Protein AF-A0A966UDN4-F1 (afdb_monomer)

Structure (mmCIF, N/CA/C/O backbone):
data_AF-A0A966UDN4-F1
#
_entry.id   AF-A0A966UDN4-F1
#
loop_
_atom_site.group_PDB
_atom_site.id
_atom_site.type_symbol
_atom_site.label_atom_id
_atom_site.label_alt_id
_atom_site.label_comp_id
_atom_site.label_asym_id
_atom_site.label_entity_id
_atom_site.label_seq_id
_atom_site.pdbx_PDB_ins_code
_atom_site.Cartn_x
_atom_site.Cartn_y
_atom_site.Cartn_z
_atom_site.occupancy
_atom_site.B_iso_or_equiv
_atom_site.auth_seq_id
_atom_site.auth_comp_id
_atom_site.auth_asym_id
_atom_site.auth_atom_id
_atom_site.pdbx_PDB_model_num
ATOM 1 N N . MET A 1 1 ? -17.076 -16.881 24.929 1.00 53.06 1 MET A N 1
ATOM 2 C CA . MET A 1 1 ? -17.377 -15.880 23.881 1.00 53.06 1 MET A CA 1
ATOM 3 C C . MET A 1 1 ? -16.408 -16.116 22.740 1.00 53.06 1 MET A C 1
ATOM 5 O O . MET A 1 1 ? -15.230 -16.299 23.021 1.00 53.06 1 MET A O 1
ATOM 9 N N . VAL A 1 2 ? -16.881 -16.193 21.495 1.00 58.50 2 VAL A N 1
ATOM 10 C CA . VAL A 1 2 ? -15.986 -16.335 20.336 1.00 58.50 2 VAL A CA 1
ATOM 11 C C . VAL A 1 2 ? -15.168 -15.048 20.224 1.00 58.50 2 VAL A C 1
ATOM 13 O O . VAL A 1 2 ? -15.735 -13.959 20.172 1.00 58.50 2 VAL A O 1
ATOM 16 N N . LYS A 1 3 ? -13.840 -15.168 20.278 1.00 75.38 3 LYS A N 1
ATOM 17 C CA . LYS A 1 3 ? -12.907 -14.042 20.174 1.00 75.38 3 LYS A CA 1
ATOM 18 C C . LYS A 1 3 ? -13.010 -13.478 18.751 1.00 75.38 3 LYS A C 1
ATOM 20 O O . LYS A 1 3 ? -12.569 -14.148 17.821 1.00 75.38 3 LYS A O 1
ATOM 25 N N . LYS A 1 4 ? -13.613 -12.298 18.551 1.00 91.06 4 LYS A N 1
ATOM 26 C CA . LYS A 1 4 ? -13.729 -11.708 17.203 1.00 91.06 4 LYS A CA 1
ATOM 27 C C . LYS A 1 4 ? -12.333 -11.363 16.680 1.00 91.06 4 LYS A C 1
ATOM 29 O O . LYS A 1 4 ? -11.490 -10.856 17.426 1.00 91.06 4 LYS A O 1
ATOM 34 N N . ARG A 1 5 ? -12.056 -11.677 15.418 1.00 97.00 5 ARG A N 1
ATOM 35 C CA . ARG A 1 5 ? -10.763 -11.419 14.780 1.00 97.00 5 ARG A CA 1
ATOM 36 C C . ARG A 1 5 ? -10.794 -10.039 14.123 1.00 97.00 5 ARG A C 1
ATOM 38 O O . ARG A 1 5 ? -11.709 -9.741 13.366 1.00 97.00 5 ARG A O 1
ATOM 45 N N . THR A 1 6 ? -9.829 -9.183 14.453 1.00 98.50 6 THR A N 1
ATOM 46 C CA . THR A 1 6 ? -9.679 -7.844 13.864 1.00 98.50 6 THR A CA 1
ATOM 47 C C . THR A 1 6 ? -8.427 -7.771 13.018 1.00 98.50 6 THR A C 1
ATOM 49 O O . THR A 1 6 ? -7.347 -8.109 13.496 1.00 98.50 6 THR A O 1
ATOM 52 N N . LEU A 1 7 ? -8.576 -7.300 11.787 1.00 98.75 7 LEU A N 1
ATOM 53 C CA . LEU A 1 7 ? -7.523 -7.191 10.794 1.00 98.75 7 LEU A CA 1
ATOM 54 C C . LEU A 1 7 ? -7.164 -5.712 10.633 1.00 98.75 7 LEU A C 1
ATOM 56 O O . LEU A 1 7 ? -7.988 -4.916 10.183 1.00 98.75 7 LEU A O 1
ATOM 60 N N . TYR A 1 8 ? -5.953 -5.331 11.029 1.00 98.75 8 TYR A N 1
ATOM 61 C CA . TYR A 1 8 ? -5.455 -3.973 10.835 1.00 98.75 8 TYR A CA 1
ATOM 62 C C . TYR A 1 8 ? -4.855 -3.807 9.440 1.00 98.75 8 TYR A C 1
ATOM 64 O O . TYR A 1 8 ? -3.938 -4.547 9.064 1.00 98.75 8 TYR A O 1
ATOM 72 N N . ILE A 1 9 ? -5.338 -2.802 8.707 1.00 98.75 9 ILE A N 1
ATOM 73 C CA . ILE A 1 9 ? -4.914 -2.501 7.338 1.00 98.75 9 ILE A CA 1
ATOM 74 C C . ILE A 1 9 ? -4.257 -1.112 7.288 1.00 98.75 9 ILE A C 1
ATOM 76 O O . ILE A 1 9 ? -4.945 -0.098 7.442 1.00 98.75 9 ILE A O 1
ATOM 80 N N . PRO A 1 10 ? -2.928 -1.025 7.086 1.00 97.81 10 PRO A N 1
ATOM 81 C CA . PRO A 1 10 ? -2.250 0.244 6.845 1.00 97.81 10 PRO A CA 1
ATOM 82 C C . PRO A 1 10 ? -2.487 0.738 5.407 1.00 97.81 10 PRO A C 1
ATOM 84 O O . PRO A 1 10 ? -2.878 -0.019 4.519 1.00 97.81 10 PRO A O 1
ATOM 87 N N . PHE A 1 11 ? -2.212 2.020 5.161 1.00 97.06 11 PHE A N 1
ATOM 88 C CA . PHE A 1 11 ? -2.558 2.689 3.897 1.00 97.06 11 PHE A CA 1
ATOM 89 C C . PHE A 1 11 ? -1.697 2.260 2.697 1.00 97.06 11 PHE A C 1
ATOM 91 O O . PHE A 1 11 ? -1.949 2.689 1.577 1.00 97.06 11 PHE A O 1
ATOM 98 N N . ASP A 1 12 ? -0.681 1.427 2.912 1.00 96.38 12 ASP A N 1
ATOM 99 C CA . ASP A 1 12 ? 0.146 0.808 1.877 1.00 96.38 12 ASP A CA 1
ATOM 100 C C . ASP A 1 12 ? -0.220 -0.661 1.592 1.00 96.38 12 ASP A C 1
ATOM 102 O O . ASP A 1 12 ? 0.379 -1.264 0.707 1.00 96.38 12 ASP A O 1
ATOM 106 N N . HIS A 1 13 ? -1.219 -1.234 2.277 1.00 98.19 13 HIS A N 1
ATOM 107 C CA . HIS A 1 13 ? -1.697 -2.614 2.071 1.00 98.19 13 HIS A CA 1
ATOM 108 C C . HIS A 1 13 ? -3.151 -2.668 1.553 1.00 98.19 13 HIS A C 1
ATOM 110 O O . HIS A 1 13 ? -3.926 -3.551 1.924 1.00 98.19 13 HIS A O 1
ATOM 116 N N . LEU A 1 14 ? -3.547 -1.711 0.708 1.00 98.44 14 LEU A N 1
ATOM 117 C CA . LEU A 1 14 ? -4.913 -1.573 0.182 1.00 98.44 14 LEU A CA 1
ATOM 118 C C . LEU A 1 14 ? -5.201 -2.594 -0.937 1.00 98.44 14 LEU A C 1
ATOM 120 O O . LEU A 1 14 ? -5.250 -2.250 -2.119 1.00 98.44 14 LEU A O 1
ATOM 124 N N . HIS A 1 15 ? -5.316 -3.878 -0.582 1.00 97.88 15 HIS A N 1
ATOM 125 C CA . HIS A 1 15 ? -5.621 -4.941 -1.539 1.00 97.88 15 HIS A CA 1
ATOM 126 C C . HIS A 1 15 ? -6.394 -6.102 -0.905 1.00 97.88 15 HIS A C 1
ATOM 128 O O . HIS A 1 15 ? -5.938 -6.713 0.057 1.00 97.88 15 HIS A O 1
ATOM 134 N N . ARG A 1 16 ? -7.535 -6.460 -1.507 1.00 96.88 16 ARG A N 1
ATOM 135 C CA . ARG A 1 16 ? -8.455 -7.492 -1.007 1.00 96.88 16 ARG A CA 1
ATOM 136 C C . ARG A 1 16 ? -7.868 -8.909 -0.954 1.00 96.88 16 ARG A C 1
ATOM 138 O O . ARG A 1 16 ? -8.133 -9.639 -0.003 1.00 96.88 16 ARG A O 1
ATOM 145 N N . ASP A 1 17 ? -7.071 -9.272 -1.958 1.00 96.88 17 ASP A N 1
ATOM 146 C CA . ASP A 1 17 ? -6.555 -10.643 -2.132 1.00 96.88 17 ASP A CA 1
ATOM 147 C C . ASP A 1 17 ? -5.133 -10.898 -1.598 1.00 96.88 17 ASP A C 1
ATOM 149 O O . ASP A 1 17 ? -4.610 -11.997 -1.773 1.00 96.88 17 ASP A O 1
ATOM 153 N N . TYR A 1 18 ? -4.500 -9.915 -0.950 1.00 97.56 18 TYR A N 1
ATOM 154 C CA . TYR A 1 18 ? -3.149 -10.053 -0.388 1.00 97.56 18 TYR A CA 1
ATOM 155 C C . TYR A 1 18 ? -3.138 -9.797 1.120 1.00 97.56 18 TYR A C 1
ATOM 157 O O . TYR A 1 18 ? -4.091 -9.297 1.728 1.00 97.56 18 TYR A O 1
ATOM 165 N N . GLY A 1 19 ? -2.029 -10.171 1.738 1.00 97.81 19 GLY A N 1
ATOM 166 C CA . GLY A 1 19 ? -1.735 -9.973 3.136 1.00 97.81 19 GLY A CA 1
ATOM 167 C C . GLY A 1 19 ? -2.766 -10.642 4.031 1.00 97.81 19 GLY A C 1
ATOM 168 O O . GLY A 1 19 ? -3.179 -11.783 3.825 1.00 97.81 19 GLY A O 1
ATOM 169 N N . ILE A 1 20 ? -3.190 -9.910 5.056 1.00 98.19 20 ILE A N 1
ATOM 170 C CA . ILE A 1 20 ? -4.142 -10.405 6.041 1.00 98.19 20 ILE A CA 1
ATOM 171 C C . ILE A 1 20 ? -5.565 -10.480 5.471 1.00 98.19 20 ILE A C 1
ATOM 173 O O . ILE A 1 20 ? -6.365 -11.284 5.943 1.00 98.19 20 ILE A O 1
ATOM 177 N N . LEU A 1 21 ? -5.874 -9.705 4.422 1.00 98.31 21 LEU A N 1
ATOM 178 C CA . LEU A 1 21 ? -7.191 -9.724 3.782 1.00 98.31 21 LEU A CA 1
ATOM 179 C C . LEU A 1 21 ? -7.416 -10.964 2.917 1.00 98.31 21 LEU A C 1
ATOM 181 O O . LEU A 1 21 ? -8.557 -11.403 2.782 1.00 98.31 21 LEU A O 1
ATOM 185 N N . ARG A 1 22 ? -6.351 -11.609 2.426 1.00 97.69 22 ARG A N 1
ATOM 186 C CA . ARG A 1 22 ? -6.436 -12.850 1.637 1.00 97.69 22 ARG A CA 1
ATOM 187 C C . ARG A 1 22 ? -7.266 -13.949 2.311 1.00 97.69 22 ARG A C 1
ATOM 189 O O . ARG A 1 22 ? -7.906 -14.740 1.630 1.00 97.69 22 ARG A O 1
ATOM 196 N N . THR A 1 23 ? -7.253 -14.013 3.644 1.00 96.25 23 THR A N 1
ATOM 197 C CA . THR A 1 23 ? -8.016 -15.002 4.431 1.00 96.25 23 THR A CA 1
ATOM 198 C C . THR A 1 23 ? -9.161 -14.380 5.230 1.00 96.25 23 THR A C 1
ATOM 200 O O . THR A 1 23 ? -9.697 -15.028 6.135 1.00 96.25 23 THR A O 1
ATOM 203 N N . ALA A 1 24 ? -9.531 -13.132 4.925 1.00 97.56 24 ALA A N 1
ATOM 204 C CA . ALA A 1 24 ? -10.605 -12.426 5.607 1.00 97.56 24 ALA A CA 1
ATOM 205 C C . ALA A 1 24 ? -11.982 -12.996 5.241 1.00 97.56 24 ALA A C 1
ATOM 207 O O . ALA A 1 24 ? -12.299 -13.210 4.068 1.00 97.56 24 ALA A O 1
ATOM 208 N N . ASN A 1 25 ? -12.801 -13.201 6.266 1.00 96.88 25 ASN A N 1
ATOM 209 C CA . ASN A 1 25 ? -14.175 -13.665 6.209 1.00 96.88 25 ASN A CA 1
ATOM 210 C C . ASN A 1 25 ? -15.109 -12.515 6.613 1.00 96.88 25 ASN A C 1
ATOM 212 O O . ASN A 1 25 ? -15.027 -12.004 7.731 1.00 96.88 25 ASN A O 1
ATOM 216 N N . VAL A 1 26 ? -15.998 -12.140 5.692 1.00 96.50 26 VAL A N 1
ATOM 217 C CA . VAL A 1 26 ? -16.947 -11.024 5.830 1.00 96.50 26 VAL A CA 1
ATOM 218 C C . VAL A 1 26 ? -17.846 -11.165 7.063 1.00 96.50 26 VAL A C 1
ATOM 220 O O . VAL A 1 26 ? -18.102 -10.176 7.747 1.00 96.50 26 VAL A O 1
ATOM 223 N N . ASP A 1 27 ? -18.268 -12.386 7.398 1.00 94.50 27 ASP A N 1
ATOM 224 C CA . ASP A 1 27 ? -19.248 -12.641 8.459 1.00 94.50 27 ASP A CA 1
ATOM 225 C C . ASP A 1 27 ? -18.637 -12.582 9.866 1.00 94.50 27 ASP A C 1
ATOM 227 O O . ASP A 1 27 ? -19.326 -12.287 10.848 1.00 94.50 27 ASP A O 1
ATOM 231 N N . SER A 1 28 ? -17.344 -12.895 9.995 1.00 94.81 28 SER A N 1
ATOM 232 C CA . SER A 1 28 ? -16.693 -13.058 11.301 1.00 94.81 28 SER A CA 1
ATOM 233 C C . SER A 1 28 ? -15.634 -12.010 11.613 1.00 94.81 28 SER A C 1
ATOM 235 O O . SER A 1 28 ? -15.380 -11.742 12.793 1.00 94.81 28 SER A O 1
ATOM 237 N N . ASP A 1 29 ? -15.002 -11.426 10.598 1.00 97.75 29 ASP A N 1
ATOM 238 C CA . ASP A 1 29 ? -13.889 -10.509 10.804 1.00 97.75 29 ASP A CA 1
ATOM 239 C C . ASP A 1 29 ? -14.328 -9.059 10.946 1.00 97.75 29 ASP A C 1
ATOM 241 O O . ASP A 1 29 ? -15.401 -8.619 10.536 1.00 97.75 29 ASP A O 1
ATOM 245 N N . HIS A 1 30 ? -13.451 -8.301 11.582 1.00 98.12 30 HIS A N 1
ATOM 246 C CA . HIS A 1 30 ? -13.550 -6.866 11.724 1.00 98.12 30 HIS A CA 1
ATOM 247 C C . HIS A 1 30 ? -12.345 -6.214 11.056 1.00 98.12 30 HIS A C 1
ATOM 249 O O . HIS A 1 30 ? -11.222 -6.671 11.258 1.00 98.12 30 HIS A O 1
ATOM 255 N N . ILE A 1 31 ? -12.542 -5.139 10.304 1.00 98.75 31 ILE A N 1
ATOM 256 C CA . ILE A 1 31 ? -11.448 -4.384 9.692 1.00 98.75 31 ILE A CA 1
ATOM 257 C C . ILE A 1 31 ? -11.185 -3.137 10.527 1.00 98.75 31 ILE A C 1
ATOM 259 O O . ILE A 1 31 ? -12.114 -2.410 10.873 1.00 98.75 31 ILE A O 1
ATOM 263 N N . LEU A 1 32 ? -9.917 -2.888 10.842 1.00 98.81 32 LEU A N 1
ATOM 264 C CA . LEU A 1 32 ? -9.464 -1.679 11.520 1.00 98.81 32 LEU A CA 1
ATOM 265 C C . LEU A 1 32 ? -8.517 -0.898 10.609 1.00 98.81 32 LEU A C 1
ATOM 267 O O . LEU A 1 32 ? -7.486 -1.414 10.177 1.00 98.81 32 LEU A O 1
ATOM 271 N N . MET A 1 33 ? -8.827 0.372 10.385 1.00 98.81 33 MET A N 1
ATOM 272 C CA . MET A 1 33 ? -7.954 1.326 9.702 1.00 98.81 33 MET A CA 1
ATOM 273 C C . MET A 1 33 ? -7.772 2.554 10.588 1.00 98.81 33 MET A C 1
ATOM 275 O O . MET A 1 33 ? -8.722 3.015 11.218 1.00 98.81 33 MET A O 1
ATOM 279 N N . VAL A 1 34 ? -6.548 3.086 10.656 1.00 98.50 34 VAL A N 1
ATOM 280 C CA . VAL A 1 34 ? -6.251 4.274 11.469 1.00 98.50 34 VAL A CA 1
ATOM 281 C C . VAL A 1 34 ? -5.581 5.346 10.621 1.00 98.50 34 VAL A C 1
ATOM 283 O O . VAL A 1 34 ? -4.420 5.216 10.231 1.00 98.50 34 VAL A O 1
ATOM 286 N N . GLU A 1 35 ? -6.301 6.438 10.392 1.00 97.50 35 GLU A N 1
ATOM 287 C CA . GLU A 1 35 ? -5.785 7.661 9.795 1.00 97.50 35 GLU A CA 1
ATOM 288 C C . GLU A 1 35 ? -5.092 8.502 10.869 1.00 97.50 35 GLU A C 1
ATOM 290 O O . GLU A 1 35 ? -5.729 9.113 11.728 1.00 97.50 35 GLU A O 1
ATOM 295 N N . SER A 1 36 ? -3.761 8.519 10.839 1.00 94.62 36 SER A N 1
ATOM 296 C CA . SER A 1 36 ? -2.979 9.257 11.824 1.00 94.62 36 SER A CA 1
ATOM 297 C C . SER A 1 36 ? -2.786 10.717 11.414 1.00 94.62 36 SER A C 1
ATOM 299 O O . SER A 1 36 ? -2.213 10.996 10.361 1.00 94.62 36 SER A O 1
ATOM 301 N N . GLU A 1 37 ? -3.129 11.663 12.289 1.00 92.44 37 GLU A N 1
ATOM 302 C CA . GLU A 1 37 ? -2.840 13.092 12.075 1.00 92.44 37 GLU A CA 1
ATOM 303 C C . GLU A 1 37 ? -1.335 13.353 11.931 1.00 92.44 37 GLU A C 1
ATOM 305 O O . GLU A 1 37 ? -0.908 14.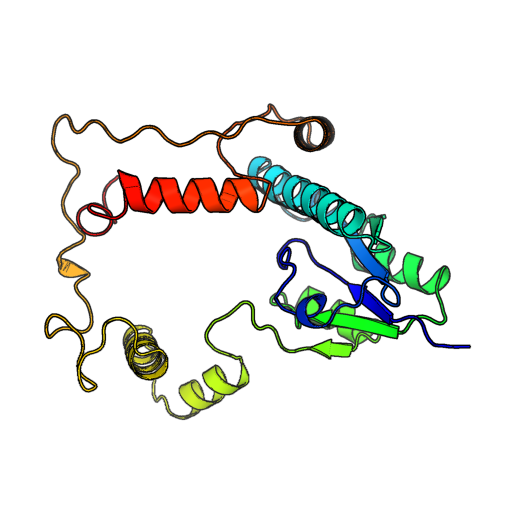203 11.147 1.00 92.44 37 GLU A O 1
ATOM 310 N N . ARG A 1 38 ? -0.498 12.553 12.605 1.00 89.12 38 ARG A N 1
ATOM 311 C CA . ARG A 1 38 ? 0.962 12.565 12.438 1.00 89.12 38 ARG A CA 1
ATOM 312 C C . ARG A 1 38 ? 1.413 12.277 11.003 1.00 89.12 38 ARG A C 1
ATOM 314 O O . ARG A 1 38 ? 2.529 12.655 10.646 1.00 89.12 38 ARG A O 1
ATOM 321 N N . MET A 1 39 ? 0.593 11.654 10.154 1.00 83.44 39 MET A N 1
ATOM 322 C CA . MET A 1 39 ? 0.899 11.553 8.720 1.00 83.44 39 MET A CA 1
ATOM 323 C C . MET A 1 39 ? 0.941 12.931 8.057 1.00 83.44 39 MET A C 1
ATOM 325 O O . MET A 1 39 ? 1.750 13.127 7.157 1.00 83.44 39 MET A O 1
ATOM 329 N N . ARG A 1 40 ? 0.128 13.880 8.532 1.00 82.00 40 ARG A N 1
ATOM 330 C CA . ARG A 1 40 ? 0.043 15.253 8.018 1.00 82.00 40 ARG A CA 1
ATOM 331 C C . ARG A 1 40 ? 1.072 16.184 8.662 1.00 82.00 40 ARG A C 1
ATOM 333 O O . ARG A 1 40 ? 1.581 17.072 7.994 1.00 82.00 40 ARG A O 1
ATOM 340 N N . SER A 1 41 ? 1.404 15.970 9.938 1.00 81.44 41 SER A N 1
ATOM 341 C CA . SER A 1 41 ? 2.264 16.881 10.718 1.00 81.44 41 SER A CA 1
ATOM 342 C C . SER A 1 41 ? 3.686 16.372 10.991 1.00 81.44 41 SER A C 1
ATOM 344 O O . SER A 1 41 ? 4.573 17.150 11.332 1.00 81.44 41 SER A O 1
ATOM 346 N N . GLY A 1 42 ? 3.941 15.067 10.864 1.00 72.00 42 GLY A N 1
ATOM 347 C CA . GLY A 1 42 ? 5.172 14.437 11.354 1.00 72.00 42 GLY A CA 1
ATOM 348 C C . GLY A 1 42 ? 6.395 14.564 10.442 1.00 72.00 42 GLY A C 1
ATOM 349 O O . GLY A 1 42 ? 7.512 14.302 10.892 1.00 72.00 42 GLY A O 1
ATOM 350 N N . ARG A 1 43 ? 6.200 14.908 9.165 1.00 79.19 43 ARG A N 1
ATOM 351 C CA . ARG A 1 43 ? 7.243 15.227 8.173 1.00 79.19 43 ARG A CA 1
ATOM 352 C C . ARG A 1 43 ? 6.654 16.177 7.133 1.00 79.19 43 ARG A C 1
ATOM 354 O O . ARG A 1 43 ? 5.446 16.168 6.924 1.00 79.19 43 ARG A O 1
ATOM 361 N N . ASN A 1 44 ? 7.513 16.916 6.433 1.00 84.31 44 ASN A N 1
ATOM 362 C CA . ASN A 1 44 ? 7.106 17.780 5.325 1.00 84.31 44 ASN A CA 1
ATOM 363 C C . ASN A 1 44 ? 6.817 16.952 4.057 1.00 84.31 44 ASN A C 1
ATOM 365 O O . ASN A 1 44 ? 7.612 16.918 3.118 1.00 84.31 44 ASN A O 1
ATOM 369 N N . TRP A 1 45 ? 5.731 16.179 4.082 1.00 88.88 45 TRP A N 1
ATOM 370 C CA . TRP A 1 45 ? 5.293 15.399 2.930 1.00 88.88 45 TRP A CA 1
ATOM 371 C C . TRP A 1 45 ? 4.676 16.299 1.868 1.00 88.88 45 TRP A C 1
ATOM 373 O O . TRP A 1 45 ? 3.969 17.252 2.181 1.00 88.88 45 TRP A O 1
ATOM 383 N N . HIS A 1 46 ? 4.882 15.941 0.600 1.00 93.50 46 HIS A N 1
ATOM 384 C CA . HIS A 1 46 ? 4.187 16.604 -0.493 1.00 93.50 46 HIS A CA 1
ATOM 385 C C . HIS A 1 46 ? 2.661 16.437 -0.317 1.00 93.50 46 HIS A C 1
ATOM 387 O O . HIS A 1 46 ? 2.210 15.295 -0.184 1.00 93.50 46 HIS A O 1
ATOM 393 N N . PRO A 1 47 ? 1.852 17.513 -0.360 1.00 93.31 47 PRO A N 1
ATOM 394 C CA . PRO A 1 47 ? 0.414 17.418 -0.102 1.00 93.31 47 PRO A CA 1
ATOM 395 C C . PRO A 1 47 ? -0.328 16.456 -1.039 1.00 93.31 47 PRO A C 1
ATOM 397 O O . PRO A 1 47 ? -1.146 15.671 -0.580 1.00 93.31 47 PRO A O 1
ATOM 400 N N . GLU A 1 48 ? 0.048 16.409 -2.322 1.00 94.62 48 GLU A N 1
ATOM 401 C CA . GLU A 1 48 ? -0.492 15.424 -3.283 1.00 94.62 48 GLU A CA 1
ATOM 402 C C . GLU A 1 48 ? -0.280 13.966 -2.843 1.00 94.62 48 GLU A C 1
ATOM 404 O O . GLU A 1 48 ? -1.136 13.114 -3.048 1.00 94.62 48 GLU A O 1
ATOM 409 N N . ARG A 1 49 ? 0.856 13.663 -2.202 1.00 94.69 49 ARG A N 1
ATOM 410 C CA . ARG A 1 49 ? 1.124 12.318 -1.683 1.00 94.69 49 ARG A CA 1
ATOM 411 C C . ARG A 1 49 ? 0.195 11.999 -0.515 1.00 94.69 49 ARG A C 1
ATOM 413 O O . ARG A 1 49 ? -0.256 10.867 -0.395 1.00 94.69 49 ARG A O 1
ATOM 420 N N . LEU A 1 50 ? -0.059 12.975 0.360 1.00 95.25 50 LEU A N 1
ATOM 421 C CA . LEU A 1 50 ? -1.001 12.808 1.468 1.00 95.25 50 LEU A CA 1
ATOM 422 C C . LEU A 1 50 ? -2.421 12.603 0.946 1.00 95.25 50 LEU A C 1
ATOM 424 O O . LEU A 1 50 ? -3.093 11.686 1.406 1.00 95.25 50 LEU A O 1
ATOM 428 N N . PHE A 1 51 ? -2.825 13.393 -0.049 1.00 96.62 51 PHE A N 1
ATOM 429 C CA . PHE A 1 51 ? -4.092 13.237 -0.751 1.00 96.62 51 PHE A CA 1
ATOM 430 C C . PHE A 1 51 ? -4.242 11.830 -1.328 1.00 96.62 51 PHE A C 1
ATOM 432 O O . PHE A 1 51 ? -5.182 11.134 -0.962 1.00 96.62 51 PHE A O 1
ATOM 439 N N . PHE A 1 52 ? -3.274 11.367 -2.128 1.00 97.31 52 PHE A N 1
ATOM 440 C CA . PHE A 1 52 ? -3.299 10.029 -2.720 1.00 97.31 52 PHE A CA 1
ATOM 441 C C . PHE A 1 52 ? -3.434 8.926 -1.661 1.00 97.31 52 PHE A C 1
ATOM 443 O O . PHE A 1 52 ? -4.286 8.054 -1.798 1.00 97.31 52 PHE A O 1
ATOM 450 N N . LEU A 1 53 ? -2.639 8.975 -0.585 1.00 97.00 53 LEU A N 1
ATOM 451 C CA . LEU A 1 53 ? -2.669 7.944 0.457 1.00 97.00 53 LEU A CA 1
ATOM 452 C C . LEU A 1 53 ? -3.981 7.943 1.252 1.00 97.00 53 LEU A C 1
ATOM 454 O O . LEU A 1 53 ? -4.537 6.877 1.495 1.00 97.00 53 LEU A O 1
ATOM 458 N N . ILE A 1 54 ? -4.460 9.118 1.676 1.00 97.44 54 ILE A N 1
ATOM 459 C CA . ILE A 1 54 ? -5.675 9.229 2.497 1.00 97.44 54 ILE A CA 1
ATOM 460 C C . ILE A 1 54 ? -6.906 8.911 1.653 1.00 97.44 54 ILE A C 1
ATOM 462 O O . ILE A 1 54 ? -7.738 8.113 2.078 1.00 97.44 54 ILE A O 1
ATOM 466 N N . SER A 1 55 ? -7.005 9.491 0.455 1.00 98.31 55 SER A N 1
ATOM 467 C CA . SER A 1 55 ? -8.124 9.228 -0.442 1.00 98.31 55 SER A CA 1
ATOM 468 C C . SER A 1 55 ? -8.191 7.746 -0.811 1.00 98.31 55 SER A C 1
ATOM 470 O O . SER A 1 55 ? -9.241 7.134 -0.629 1.00 98.31 55 SER A O 1
ATOM 472 N N . SER A 1 56 ? -7.071 7.122 -1.201 1.00 98.62 56 SER A N 1
ATOM 473 C CA . SER A 1 56 ? -7.073 5.687 -1.526 1.00 98.62 56 SER A CA 1
ATOM 474 C C . SER A 1 56 ? -7.506 4.821 -0.344 1.00 98.62 56 SER A C 1
ATOM 476 O O . SER A 1 56 ? -8.260 3.867 -0.519 1.00 98.62 56 SER A O 1
ATOM 478 N N . ALA A 1 57 ? -7.077 5.158 0.876 1.00 98.69 57 ALA A N 1
ATOM 479 C CA . ALA A 1 57 ? -7.470 4.417 2.068 1.00 98.69 57 ALA A CA 1
ATOM 480 C C . ALA A 1 57 ? -8.963 4.563 2.398 1.00 98.69 57 ALA A C 1
ATOM 482 O O . ALA A 1 57 ? -9.587 3.582 2.801 1.00 98.69 57 ALA A O 1
ATOM 483 N N . ARG A 1 58 ? -9.548 5.754 2.215 1.00 98.69 58 ARG A N 1
ATOM 484 C CA . ARG A 1 58 ? -10.989 5.979 2.417 1.00 98.69 58 ARG A CA 1
ATOM 485 C C . ARG A 1 58 ? -11.828 5.265 1.361 1.00 98.69 58 ARG A C 1
ATOM 487 O O . ARG A 1 58 ? -12.769 4.574 1.732 1.00 98.69 58 ARG A O 1
ATOM 494 N N . HIS A 1 59 ? -11.438 5.335 0.087 1.00 98.81 59 HIS A N 1
ATOM 495 C CA . HIS A 1 59 ? -12.081 4.561 -0.979 1.00 98.81 59 HIS A CA 1
ATOM 496 C C . HIS A 1 59 ? -12.027 3.057 -0.700 1.00 98.81 59 HIS A C 1
ATOM 498 O O . HIS A 1 59 ? -13.037 2.372 -0.816 1.00 98.81 59 HIS A O 1
ATOM 504 N N . PHE A 1 60 ? -10.870 2.542 -0.275 1.00 98.88 60 PHE A N 1
ATOM 505 C CA . PHE A 1 60 ? -10.729 1.127 0.059 1.00 98.88 60 PHE A CA 1
ATOM 506 C C . PHE A 1 60 ? -11.568 0.723 1.282 1.00 98.88 60 PHE A C 1
ATOM 508 O O . PHE A 1 60 ? -12.106 -0.380 1.328 1.00 98.88 60 PHE A O 1
ATOM 515 N N . ALA A 1 61 ? -11.729 1.614 2.266 1.00 98.81 61 ALA A N 1
ATOM 516 C CA . ALA A 1 61 ? -12.636 1.379 3.386 1.00 98.81 61 ALA A CA 1
ATOM 517 C C . ALA A 1 61 ? -14.097 1.255 2.918 1.00 98.81 61 ALA A C 1
ATOM 519 O O . ALA A 1 61 ? -14.799 0.362 3.390 1.00 98.81 61 ALA A O 1
ATOM 520 N N . GLU A 1 62 ? -14.542 2.101 1.982 1.00 98.75 62 GLU A N 1
ATOM 521 C CA . GLU A 1 62 ? -15.877 1.991 1.378 1.00 98.75 62 GLU A CA 1
ATOM 522 C C . GLU A 1 62 ? -16.030 0.740 0.504 1.00 98.75 62 GLU A C 1
ATOM 524 O O . GLU A 1 62 ? -17.068 0.087 0.566 1.00 98.75 62 GLU A O 1
ATOM 529 N N . GLU A 1 63 ? -14.995 0.340 -0.241 1.00 98.44 63 GLU A N 1
ATOM 530 C CA . GLU A 1 63 ? -14.980 -0.918 -1.006 1.00 98.44 63 GLU A CA 1
ATOM 531 C C . GLU A 1 63 ? -15.216 -2.122 -0.078 1.00 98.44 63 GLU A C 1
ATOM 533 O O . GLU A 1 63 ? -16.121 -2.924 -0.307 1.00 98.44 63 GLU A O 1
ATOM 538 N N . LEU A 1 64 ? -14.492 -2.191 1.043 1.00 98.69 64 LEU A N 1
ATOM 539 C CA . LEU A 1 64 ? -14.672 -3.253 2.037 1.00 98.69 64 LEU A CA 1
ATOM 540 C C . LEU A 1 64 ? -16.052 -3.204 2.716 1.00 98.69 64 LEU A C 1
ATOM 542 O O . LEU A 1 64 ? -16.636 -4.255 2.988 1.00 98.69 64 LEU A O 1
ATOM 546 N N . ARG A 1 65 ? -16.602 -2.010 2.981 1.00 98.62 65 ARG A N 1
ATOM 547 C CA . ARG A 1 65 ? -17.974 -1.861 3.507 1.00 98.62 65 ARG A CA 1
ATOM 548 C C . ARG A 1 65 ? -19.013 -2.352 2.506 1.00 98.62 65 ARG A C 1
ATOM 550 O O . ARG A 1 65 ? -19.948 -3.042 2.906 1.00 98.62 65 ARG A O 1
ATOM 557 N N . ALA A 1 66 ? -18.840 -2.039 1.224 1.00 98.38 66 ALA A N 1
ATOM 558 C CA . ALA A 1 66 ? -19.721 -2.494 0.153 1.00 98.38 66 ALA A CA 1
ATOM 559 C C . ALA A 1 66 ? -19.680 -4.023 -0.024 1.00 98.38 66 ALA A C 1
ATOM 561 O O . ALA A 1 66 ? -20.700 -4.626 -0.351 1.00 98.38 66 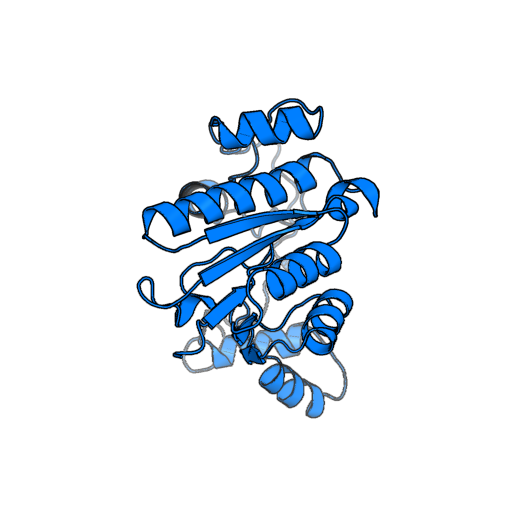ALA A O 1
ATOM 562 N N . GLU A 1 67 ? -18.540 -4.662 0.261 1.00 97.81 67 GLU A N 1
ATOM 563 C CA . GLU A 1 67 ? -18.414 -6.126 0.347 1.00 97.81 67 GLU A CA 1
ATOM 564 C C . GLU A 1 67 ? -19.082 -6.741 1.594 1.00 97.81 67 GLU A C 1
ATOM 566 O O . GLU A 1 67 ? -19.227 -7.961 1.674 1.00 97.81 67 GLU A O 1
ATOM 571 N N . GLY A 1 68 ? -19.502 -5.924 2.566 1.00 98.31 68 GLY A N 1
ATOM 572 C CA . GLY A 1 68 ? -20.194 -6.352 3.784 1.00 98.31 68 GLY A CA 1
ATOM 573 C C . GLY A 1 68 ? -19.315 -6.438 5.034 1.00 98.31 68 GLY A C 1
ATOM 574 O O . GLY A 1 68 ? -19.812 -6.818 6.096 1.00 98.31 68 GLY A O 1
ATOM 575 N N . PHE A 1 69 ? -18.027 -6.085 4.9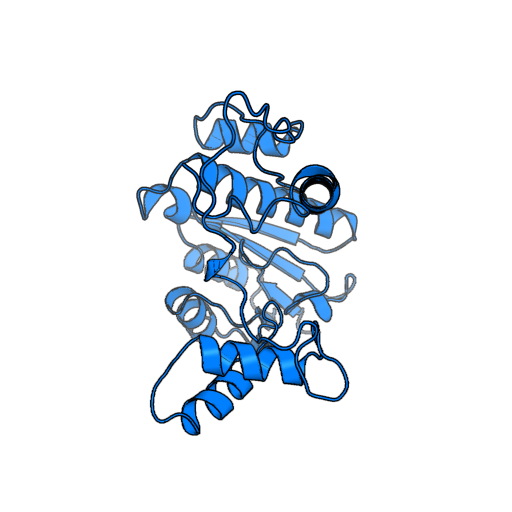59 1.00 98.25 69 PHE A N 1
ATOM 576 C CA . PHE A 1 69 ? -17.175 -6.081 6.147 1.00 98.25 69 PHE A CA 1
ATOM 577 C C . PHE A 1 69 ? -17.618 -5.020 7.158 1.00 98.25 69 PHE A C 1
ATOM 579 O O . PHE A 1 69 ? -17.950 -3.882 6.822 1.00 98.25 69 PHE A O 1
ATOM 586 N N . SER A 1 70 ? -17.494 -5.352 8.443 1.00 97.44 70 SER A N 1
ATOM 587 C CA . SER A 1 70 ? -17.527 -4.351 9.510 1.00 97.44 70 SER A CA 1
ATOM 588 C C . SER A 1 70 ? -16.193 -3.600 9.537 1.00 97.44 70 SER A C 1
ATOM 590 O O . SER A 1 70 ? -15.199 -4.145 10.020 1.00 97.44 70 SER A O 1
ATOM 592 N N . VAL A 1 71 ? -16.173 -2.363 9.033 1.00 98.50 71 VAL A N 1
ATOM 593 C CA . VAL A 1 71 ? -14.962 -1.527 8.935 1.00 98.50 71 VAL A CA 1
ATOM 594 C C . VAL A 1 71 ? -14.999 -0.362 9.925 1.00 98.50 71 VAL A C 1
ATOM 596 O O . VAL A 1 71 ? -15.767 0.591 9.752 1.00 98.50 71 VAL A O 1
ATOM 599 N N . GLU A 1 72 ? -14.104 -0.384 10.911 1.00 98.31 72 GLU A N 1
ATOM 600 C CA . GLU A 1 72 ? -13.837 0.749 11.798 1.00 98.31 72 GLU A CA 1
ATOM 601 C C . GLU A 1 72 ? -12.654 1.564 11.270 1.00 98.31 72 GLU A C 1
ATOM 603 O O . GLU A 1 72 ? -11.511 1.105 11.228 1.00 98.31 72 GLU A O 1
ATOM 608 N N . TYR A 1 73 ? -12.950 2.794 10.854 1.00 98.56 73 TYR A N 1
ATOM 609 C CA . TYR A 1 73 ? -11.968 3.752 10.361 1.00 98.56 73 TYR A CA 1
ATOM 610 C C . TYR A 1 73 ? -11.820 4.873 11.394 1.00 98.56 73 TYR A C 1
ATOM 612 O O . TYR A 1 73 ? -12.735 5.676 11.576 1.00 98.56 73 TYR A O 1
ATOM 620 N N . LEU A 1 74 ? -10.686 4.917 12.090 1.00 98.06 74 LEU A N 1
ATOM 621 C CA . LEU A 1 74 ? -10.428 5.877 13.163 1.00 98.06 74 LEU A CA 1
ATOM 622 C C . LEU A 1 74 ? -9.501 6.990 12.687 1.00 98.06 74 LEU A C 1
ATOM 624 O O . LEU A 1 74 ? -8.418 6.721 12.173 1.00 98.06 74 LEU A O 1
ATOM 628 N N . LYS A 1 75 ? -9.883 8.243 12.937 1.00 97.19 75 LYS A N 1
ATOM 629 C CA . LYS A 1 75 ? -8.948 9.373 12.919 1.00 97.19 75 LYS A CA 1
ATOM 630 C C . LYS A 1 75 ? -8.374 9.537 14.324 1.00 97.19 75 LYS A C 1
ATOM 632 O O . LYS A 1 75 ? -9.129 9.570 15.289 1.00 97.19 75 LYS A O 1
ATOM 637 N N . SER A 1 76 ? -7.053 9.597 14.443 1.00 97.38 76 SER A N 1
ATOM 638 C CA . SER A 1 76 ? -6.359 9.643 15.738 1.00 97.38 76 SER A CA 1
ATOM 639 C C . SER A 1 76 ? -5.036 10.406 15.615 1.00 97.38 76 SER A C 1
ATOM 641 O O . SER A 1 76 ? -4.445 10.391 14.529 1.00 97.38 76 SER A O 1
ATOM 643 N N . PRO A 1 77 ? -4.492 11.026 16.684 1.00 96.38 77 PRO A N 1
ATOM 644 C CA . PRO A 1 77 ? -3.224 11.748 16.577 1.00 96.38 77 PRO A CA 1
ATOM 645 C C . PRO A 1 77 ? -2.090 10.838 16.068 1.00 96.38 77 PRO A C 1
ATOM 647 O O . PRO A 1 77 ? -1.371 11.171 15.115 1.00 96.38 77 PRO A O 1
ATOM 650 N N . THR A 1 78 ? -1.997 9.615 16.598 1.00 96.69 78 THR A N 1
ATOM 651 C CA . THR A 1 78 ? -1.102 8.554 16.109 1.00 96.69 78 THR A CA 1
ATOM 652 C C . THR A 1 78 ? -1.825 7.241 15.806 1.00 96.69 78 THR A C 1
ATOM 654 O O . THR A 1 78 ? -2.873 6.937 16.379 1.00 96.69 78 THR A O 1
ATOM 657 N N . THR A 1 79 ? -1.218 6.413 14.945 1.00 97.12 79 THR A N 1
ATOM 658 C CA . THR A 1 79 ? -1.660 5.028 14.701 1.00 97.12 79 THR A CA 1
ATOM 659 C C . THR A 1 79 ? -1.751 4.225 16.001 1.00 97.12 79 THR A C 1
ATOM 661 O O . THR A 1 79 ? -2.729 3.519 16.220 1.00 97.12 79 THR A O 1
ATOM 664 N N . ARG A 1 80 ? -0.761 4.374 16.895 1.00 97.75 80 ARG A N 1
ATOM 665 C CA . ARG A 1 80 ? -0.727 3.682 18.192 1.00 97.75 80 ARG A CA 1
ATOM 666 C C . ARG A 1 80 ? -1.932 4.046 19.057 1.00 97.75 80 ARG A C 1
ATOM 668 O O . ARG A 1 80 ? -2.558 3.160 19.623 1.00 97.75 80 ARG A O 1
ATOM 675 N N . GLU A 1 81 ? -2.251 5.333 19.163 1.00 98.12 81 GLU A N 1
ATOM 676 C CA . GLU A 1 81 ? -3.384 5.800 19.971 1.00 98.12 81 GLU A CA 1
ATOM 677 C C . GLU A 1 81 ? -4.722 5.302 19.428 1.00 98.12 81 GLU A C 1
ATOM 679 O O . GLU A 1 81 ? -5.553 4.870 20.223 1.00 98.12 81 GLU A O 1
ATOM 684 N N . GLY A 1 82 ? -4.894 5.263 18.102 1.00 98.31 82 GLY A N 1
ATOM 685 C CA . GLY A 1 82 ? -6.124 4.757 17.487 1.00 98.31 82 GLY A CA 1
ATOM 686 C C . GLY A 1 82 ? -6.305 3.258 17.724 1.00 98.31 82 GLY A C 1
ATOM 687 O O . GLY A 1 82 ? -7.392 2.808 18.076 1.00 98.31 82 GLY A O 1
ATOM 688 N N . ILE A 1 83 ? -5.224 2.476 17.638 1.00 98.44 83 ILE A N 1
ATOM 689 C CA . ILE A 1 83 ? -5.263 1.045 17.971 1.00 98.44 83 ILE A CA 1
ATOM 690 C C . ILE A 1 83 ? -5.552 0.832 19.467 1.00 98.44 83 ILE A C 1
ATOM 692 O O . ILE A 1 83 ? -6.365 -0.022 19.817 1.00 98.44 83 ILE A O 1
ATOM 696 N N . LEU A 1 84 ? -4.936 1.613 20.360 1.00 98.38 84 LEU A N 1
ATOM 697 C CA . LEU A 1 84 ? -5.207 1.534 21.801 1.00 98.38 84 LEU A CA 1
ATOM 698 C C . LEU A 1 84 ? -6.654 1.922 22.134 1.00 98.38 84 LEU A C 1
ATOM 700 O O . LEU A 1 84 ? -7.257 1.342 23.036 1.00 98.38 84 LEU A O 1
ATOM 704 N N . GLU A 1 85 ? -7.217 2.908 21.436 1.00 98.19 85 GLU A N 1
ATOM 705 C CA . GLU A 1 85 ? -8.633 3.257 21.543 1.00 98.19 85 GLU A CA 1
ATOM 706 C C . GLU A 1 85 ? -9.524 2.086 21.139 1.00 98.19 85 GLU A C 1
ATOM 708 O O . GLU A 1 85 ? -10.416 1.713 21.905 1.00 98.19 85 GLU A O 1
ATOM 713 N N . PHE A 1 86 ? -9.234 1.461 19.999 1.00 98.12 86 PHE A N 1
ATOM 714 C CA . PHE A 1 86 ? -9.939 0.266 19.557 1.00 98.12 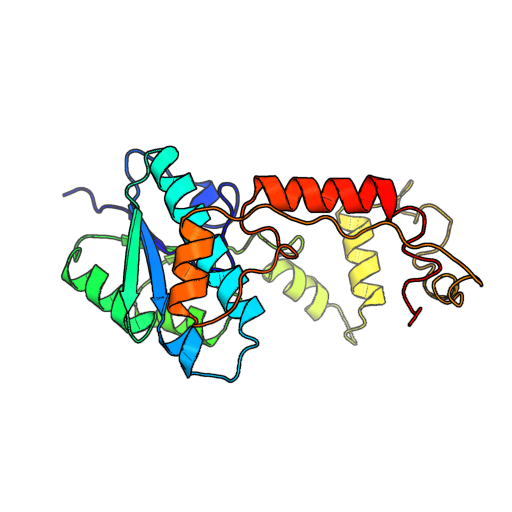86 PHE A CA 1
ATOM 715 C C . PHE A 1 86 ? -9.855 -0.867 20.590 1.00 98.12 86 PHE A C 1
ATOM 717 O O . PHE A 1 86 ? -10.877 -1.438 20.964 1.00 98.12 86 PHE A O 1
ATOM 724 N N . GLN A 1 87 ? -8.666 -1.158 21.126 1.00 97.31 87 GLN A N 1
ATOM 725 C CA . GLN A 1 87 ? -8.479 -2.196 22.147 1.00 97.31 87 GLN A CA 1
ATOM 726 C C . GLN A 1 87 ? -9.294 -1.933 23.420 1.00 97.31 87 GLN A C 1
ATOM 728 O O . GLN A 1 87 ? -9.811 -2.877 24.013 1.00 97.31 87 GLN A O 1
ATOM 733 N N . ARG A 1 88 ? -9.450 -0.667 23.836 1.00 97.44 88 ARG A N 1
ATOM 734 C CA . ARG A 1 88 ? -10.309 -0.312 24.981 1.00 97.44 88 ARG A CA 1
ATOM 735 C C . ARG A 1 88 ? -11.789 -0.566 24.696 1.00 97.44 88 ARG A C 1
ATOM 737 O O . ARG A 1 88 ? -12.496 -1.014 25.594 1.00 97.44 88 ARG A O 1
ATOM 744 N N . LYS A 1 89 ? -12.253 -0.282 23.474 1.00 96.50 89 LYS A N 1
ATOM 745 C CA . LYS A 1 89 ? -13.642 -0.528 23.044 1.00 96.50 89 LYS A CA 1
ATOM 746 C C . LYS A 1 89 ? -13.930 -2.018 22.827 1.00 96.50 89 LYS A C 1
ATOM 748 O O . LYS A 1 89 ? -15.034 -2.474 23.111 1.00 96.50 89 LYS A O 1
ATOM 753 N N . SER A 1 90 ? -12.924 -2.767 22.380 1.00 95.12 90 SER A N 1
ATOM 754 C CA . SER A 1 90 ? -13.041 -4.149 21.903 1.00 95.12 90 SER A CA 1
ATOM 755 C C . SER A 1 90 ? -12.023 -5.087 22.580 1.00 95.12 90 SER A C 1
ATOM 757 O O . SER A 1 90 ? -11.247 -5.758 21.894 1.00 95.12 90 SER A O 1
ATOM 759 N N . PRO A 1 91 ? -12.001 -5.186 23.927 1.00 94.25 91 PRO A N 1
ATOM 760 C CA . PRO A 1 91 ? -10.918 -5.846 24.672 1.00 94.25 91 PRO A CA 1
ATOM 761 C C . PRO A 1 91 ? -10.828 -7.357 24.435 1.00 94.25 91 PRO A C 1
ATOM 763 O O . PRO A 1 91 ? -9.810 -7.984 24.719 1.00 94.25 91 PRO A O 1
ATOM 766 N N . THR A 1 92 ? -11.897 -7.964 23.923 1.00 94.44 92 THR A N 1
ATOM 767 C CA . THR A 1 92 ? -11.954 -9.394 23.621 1.00 94.44 92 THR A CA 1
ATOM 768 C C . THR A 1 92 ? -11.528 -9.714 22.195 1.00 94.44 92 THR A C 1
ATOM 770 O O . THR A 1 92 ? -11.564 -10.880 21.829 1.00 94.44 92 THR A O 1
ATOM 773 N N . HIS A 1 93 ? -11.138 -8.748 21.362 1.00 96.75 93 HIS A N 1
ATOM 774 C CA . HIS A 1 93 ? -10.749 -9.041 19.984 1.00 96.75 93 HIS A CA 1
ATOM 775 C C . HIS A 1 93 ? -9.325 -9.618 19.909 1.00 96.75 93 HIS A C 1
ATOM 777 O O . HIS A 1 93 ? -8.451 -9.291 20.712 1.00 96.75 93 HIS A O 1
ATOM 783 N N . SER A 1 94 ? -9.075 -10.516 18.952 1.00 97.44 94 SER A N 1
ATOM 784 C CA . SER A 1 94 ? -7.703 -10.858 18.539 1.00 97.44 94 SER A CA 1
ATOM 785 C C . SER A 1 94 ? -7.269 -9.912 17.430 1.00 97.44 94 SER A C 1
ATOM 787 O O . SER A 1 94 ? -8.088 -9.553 16.585 1.00 97.44 94 SER A O 1
ATOM 789 N N . LEU A 1 95 ? -6.008 -9.489 17.450 1.00 98.44 95 LEU A N 1
ATOM 790 C CA . LEU A 1 95 ? -5.488 -8.479 16.538 1.00 98.44 95 LEU A CA 1
ATOM 791 C C . LEU A 1 95 ? -4.510 -9.115 15.566 1.00 98.44 95 LEU A C 1
ATOM 793 O O . LEU A 1 95 ? -3.553 -9.764 15.981 1.00 98.44 95 LEU A O 1
ATOM 797 N N . HIS A 1 96 ? -4.767 -8.918 14.281 1.00 98.69 96 HIS A N 1
ATOM 798 C CA . HIS A 1 96 ? -4.009 -9.522 13.199 1.00 98.69 96 HIS A CA 1
ATOM 799 C C . HIS A 1 96 ? -3.640 -8.469 12.168 1.00 98.69 96 HIS A C 1
ATOM 801 O O . HIS A 1 96 ? -4.386 -7.516 11.941 1.00 98.69 96 HIS A O 1
ATOM 807 N N . ALA A 1 97 ? -2.486 -8.627 11.540 1.00 98.75 97 ALA A N 1
ATOM 808 C CA . ALA A 1 97 ? -2.032 -7.737 10.481 1.00 98.75 97 ALA A CA 1
ATOM 809 C C . ALA A 1 97 ? -1.129 -8.483 9.500 1.00 98.75 97 ALA A C 1
ATOM 811 O O . ALA A 1 97 ? -0.645 -9.579 9.764 1.00 98.75 97 ALA A O 1
ATOM 812 N N . THR A 1 98 ? -0.857 -7.872 8.357 1.00 98.62 98 THR A N 1
ATOM 813 C CA . THR A 1 98 ? 0.283 -8.272 7.525 1.00 98.62 98 THR A CA 1
ATOM 814 C C . THR A 1 98 ? 1.568 -7.744 8.145 1.00 98.62 98 THR A C 1
ATOM 816 O O . THR A 1 98 ? 1.577 -6.639 8.689 1.00 98.62 98 THR A O 1
ATOM 819 N N . ARG A 1 99 ? 2.676 -8.477 8.034 1.00 98.06 99 ARG A N 1
ATOM 820 C CA . ARG A 1 99 ? 3.997 -7.987 8.438 1.00 98.06 99 ARG A CA 1
ATOM 821 C C . ARG A 1 99 ? 4.337 -6.687 7.702 1.00 98.06 99 ARG A C 1
ATOM 823 O O . ARG A 1 99 ? 4.188 -6.574 6.487 1.00 98.06 99 ARG A O 1
ATOM 830 N N . GLN A 1 100 ? 4.801 -5.694 8.440 1.00 97.88 100 GLN A N 1
ATOM 831 C CA . GLN A 1 100 ? 4.939 -4.318 7.979 1.00 97.88 100 GLN A CA 1
ATOM 832 C C . GLN A 1 100 ? 6.304 -4.070 7.331 1.00 97.88 100 GLN A C 1
ATOM 834 O O . GLN A 1 100 ? 7.331 -4.605 7.756 1.00 97.88 100 GLN A O 1
ATOM 839 N N . SER A 1 101 ? 6.332 -3.204 6.318 1.00 95.69 101 SER A N 1
ATOM 840 C CA . SER A 1 101 ? 7.581 -2.753 5.682 1.00 95.69 101 SER A CA 1
ATOM 841 C C . SER A 1 101 ? 8.319 -1.701 6.522 1.00 95.69 101 SER A C 1
ATOM 843 O O . SER A 1 101 ? 9.542 -1.594 6.473 1.00 95.69 101 SER A O 1
ATOM 845 N N . SER A 1 102 ? 7.588 -0.939 7.341 1.00 95.12 102 SER A N 1
ATOM 846 C CA . SER A 1 102 ? 8.145 0.037 8.282 1.00 95.12 102 SER A CA 1
ATOM 847 C C . SER A 1 102 ? 8.534 -0.630 9.602 1.00 95.12 102 SER A C 1
ATOM 849 O O . SER A 1 102 ? 7.657 -1.065 10.345 1.00 95.12 102 SER A O 1
ATOM 851 N N . PHE A 1 103 ? 9.826 -0.606 9.958 1.00 96.44 103 PHE A N 1
ATOM 852 C CA . PHE A 1 103 ? 10.313 -1.106 11.256 1.00 96.44 103 PHE A CA 1
ATOM 853 C C . PHE A 1 103 ? 9.568 -0.496 12.450 1.00 96.44 103 PHE A C 1
ATOM 855 O O . PHE A 1 103 ? 9.225 -1.198 13.393 1.00 96.44 103 PHE A O 1
ATOM 862 N N . ARG A 1 104 ? 9.267 0.810 12.402 1.00 95.25 104 ARG A N 1
ATOM 863 C CA . ARG A 1 104 ? 8.558 1.495 13.497 1.00 95.25 104 ARG A CA 1
ATOM 864 C C . ARG A 1 104 ? 7.107 1.045 13.626 1.00 95.25 104 ARG A C 1
ATOM 866 O O . ARG A 1 104 ? 6.596 0.973 14.739 1.00 95.25 104 ARG A O 1
ATOM 873 N N . LEU A 1 105 ? 6.441 0.787 12.499 1.00 96.69 105 LEU A N 1
ATOM 874 C CA . LEU A 1 105 ? 5.064 0.304 12.524 1.00 96.69 105 LEU A CA 1
ATOM 875 C C . LEU A 1 105 ? 5.034 -1.158 12.965 1.00 96.69 105 LEU A C 1
ATOM 877 O O . LEU A 1 105 ? 4.233 -1.476 13.830 1.00 96.69 105 LEU A O 1
ATOM 881 N N . GLN A 1 106 ? 5.953 -1.999 12.470 1.00 98.25 106 GLN A N 1
ATOM 882 C CA . GLN A 1 106 ? 6.084 -3.382 12.935 1.00 98.25 106 GLN A CA 1
ATOM 883 C C . GLN A 1 106 ? 6.274 -3.433 14.453 1.00 98.25 106 GLN A C 1
ATOM 885 O O . GLN A 1 106 ? 5.471 -4.062 15.127 1.00 98.25 10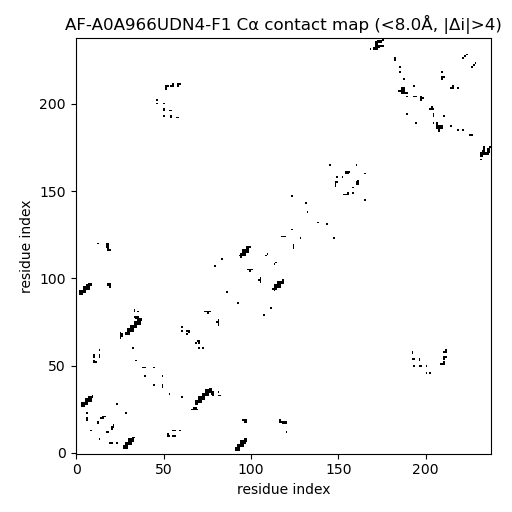6 GLN A O 1
ATOM 890 N N . GLN A 1 107 ? 7.240 -2.679 14.992 1.00 98.31 107 GLN A N 1
ATOM 891 C CA . GLN A 1 107 ? 7.467 -2.616 16.438 1.00 98.31 107 GLN A CA 1
ATOM 892 C C . GLN A 1 107 ? 6.214 -2.161 17.199 1.00 98.31 107 GLN A C 1
ATOM 894 O O . GLN A 1 107 ? 5.891 -2.714 18.240 1.00 98.31 107 GLN A O 1
ATOM 899 N N . THR A 1 108 ? 5.477 -1.176 16.669 1.00 98.19 108 THR A N 1
ATOM 900 C CA . THR A 1 108 ? 4.221 -0.722 17.289 1.00 98.19 108 THR A CA 1
ATOM 901 C C . THR A 1 108 ? 3.180 -1.840 17.337 1.00 98.19 108 THR A C 1
ATOM 903 O O . THR A 1 108 ? 2.485 -1.965 18.337 1.00 98.19 108 THR A O 1
ATOM 906 N N . LEU A 1 109 ? 3.045 -2.634 16.272 1.00 98.50 109 LEU A N 1
ATOM 907 C CA . LEU A 1 109 ? 2.097 -3.748 16.235 1.00 98.50 109 LEU A CA 1
ATOM 908 C C . LEU A 1 109 ? 2.532 -4.886 17.171 1.00 98.50 109 LEU A C 1
ATOM 910 O O . LEU A 1 109 ? 1.694 -5.411 17.903 1.00 98.50 109 LEU A O 1
ATOM 914 N N . ASP A 1 110 ? 3.828 -5.203 17.212 1.00 98.25 110 ASP A N 1
ATOM 915 C CA . ASP A 1 110 ? 4.394 -6.209 18.118 1.00 98.25 110 ASP A CA 1
ATOM 916 C C . ASP A 1 110 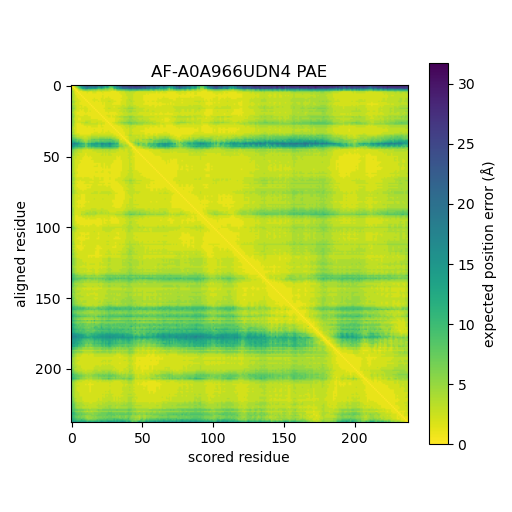? 4.153 -5.819 19.589 1.00 98.25 110 ASP A C 1
ATOM 918 O O . ASP A 1 110 ? 3.619 -6.613 20.364 1.00 98.25 110 ASP A O 1
ATOM 922 N N . ASP A 1 111 ? 4.441 -4.563 19.957 1.00 98.38 111 ASP A N 1
ATOM 923 C CA . ASP A 1 111 ? 4.220 -4.018 21.307 1.00 98.38 111 ASP A CA 1
ATOM 924 C C . ASP A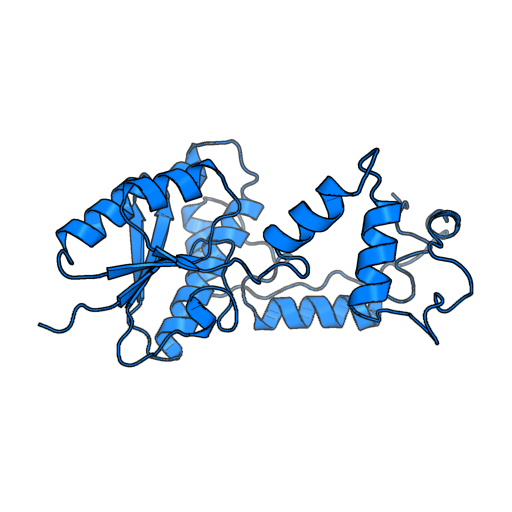 1 111 ? 2.738 -4.047 21.727 1.00 98.38 111 ASP A C 1
ATOM 926 O O . ASP A 1 111 ? 2.422 -4.073 22.918 1.00 98.38 111 ASP A O 1
ATOM 930 N N . LEU A 1 112 ? 1.819 -4.001 20.757 1.00 98.12 112 LEU A N 1
ATOM 931 C CA . LEU A 1 112 ? 0.369 -4.034 20.976 1.00 98.12 112 LEU A CA 1
ATOM 932 C C . LEU A 1 112 ? -0.226 -5.447 20.868 1.00 98.12 112 LEU A C 1
ATOM 934 O O . LEU A 1 112 ? -1.443 -5.599 21.009 1.00 98.12 112 LEU A O 1
ATOM 938 N N . GLY A 1 113 ? 0.610 -6.469 20.659 1.00 97.50 113 GLY A N 1
ATOM 939 C CA . GLY A 1 113 ? 0.214 -7.877 20.664 1.00 97.50 113 GLY A CA 1
ATOM 940 C C . GLY A 1 113 ? -0.468 -8.350 19.381 1.00 97.50 113 GLY A C 1
ATOM 941 O O . GLY A 1 113 ? -1.362 -9.194 19.451 1.00 97.50 113 GLY A O 1
ATOM 942 N N . PHE A 1 114 ? -0.093 -7.801 18.223 1.00 98.50 114 PHE A N 1
ATOM 943 C CA . PHE A 1 114 ? -0.588 -8.281 16.932 1.00 98.50 114 PHE A CA 1
ATOM 944 C C . PHE A 1 114 ? 0.070 -9.594 16.514 1.00 98.50 114 PHE A C 1
ATOM 946 O O . PHE A 1 114 ? 1.291 -9.737 16.536 1.00 98.50 114 PHE A O 1
ATOM 953 N N . GLU A 1 115 ? -0.743 -10.509 16.000 1.00 98.25 115 GLU A N 1
ATOM 954 C CA . GLU A 1 115 ? -0.273 -11.660 15.237 1.00 98.25 115 GLU A CA 1
ATOM 955 C C . GLU A 1 115 ? -0.102 -11.239 13.768 1.00 98.25 115 GLU A C 1
ATOM 957 O O . GLU A 1 115 ? -1.050 -10.807 13.109 1.00 98.25 115 GLU A O 1
ATOM 962 N N . CYS A 1 116 ? 1.126 -11.305 13.247 1.00 98.00 116 CYS A N 1
ATOM 963 C CA . CYS A 1 116 ? 1.417 -10.877 11.879 1.00 98.00 116 CYS A CA 1
ATOM 964 C C . CYS A 1 116 ? 1.573 -12.066 10.925 1.00 98.00 116 CYS A C 1
ATOM 966 O O . CYS A 1 116 ? 2.389 -12.954 11.170 1.00 98.00 116 CYS A O 1
ATOM 968 N N . VAL A 1 117 ? 0.855 -12.041 9.799 1.00 97.25 117 VAL A N 1
ATOM 969 C CA . VAL A 1 117 ? 1.079 -12.961 8.670 1.00 97.25 117 VAL A CA 1
ATOM 970 C C . VAL A 1 117 ? 2.178 -12.436 7.746 1.00 97.25 117 VAL A C 1
ATOM 972 O O . VAL A 1 117 ? 2.504 -11.248 7.764 1.00 97.25 117 VAL A O 1
ATOM 975 N N . GLU A 1 118 ? 2.749 -13.310 6.919 1.00 96.50 118 GLU A N 1
ATOM 976 C CA . GLU A 1 118 ? 3.737 -12.932 5.905 1.00 96.50 118 GLU A CA 1
ATOM 977 C C . GLU A 1 118 ? 3.219 -11.817 4.975 1.00 96.50 118 GLU A C 1
ATOM 979 O O . GLU A 1 118 ? 2.021 -11.706 4.713 1.00 96.50 118 GLU A O 1
ATOM 984 N N . ASN A 1 119 ? 4.133 -10.972 4.494 1.00 97.12 119 ASN A N 1
ATOM 985 C CA . ASN A 1 119 ? 3.826 -9.936 3.515 1.00 97.12 119 ASN A CA 1
ATOM 986 C C . ASN A 1 119 ? 4.066 -10.460 2.095 1.00 97.12 119 ASN A C 1
ATOM 988 O O . ASN A 1 119 ? 5.200 -10.477 1.623 1.00 97.12 119 ASN A O 1
ATOM 992 N N . ASP A 1 120 ? 2.984 -10.855 1.433 1.00 96.62 120 ASP A N 1
ATOM 993 C CA . ASP A 1 120 ? 2.951 -11.384 0.067 1.00 96.62 120 ASP A CA 1
ATOM 994 C C . ASP A 1 120 ? 2.658 -10.305 -0.997 1.00 96.62 120 ASP A C 1
ATOM 996 O O . ASP A 1 120 ? 2.398 -10.636 -2.151 1.00 96.62 120 ASP A O 1
ATOM 1000 N N . PHE A 1 121 ? 2.762 -9.012 -0.655 1.00 97.06 121 PHE A N 1
ATOM 1001 C CA . PHE A 1 121 ? 2.742 -7.919 -1.644 1.00 97.06 121 PHE A CA 1
ATOM 1002 C C . PHE A 1 121 ? 4.034 -7.857 -2.481 1.00 97.06 121 PHE A C 1
ATOM 1004 O O . PHE A 1 121 ? 4.118 -7.099 -3.449 1.00 97.06 121 PHE A O 1
ATOM 1011 N N . PHE A 1 122 ? 5.051 -8.640 -2.114 1.00 96.94 122 PHE A N 1
ATOM 1012 C CA . PHE A 1 122 ? 6.317 -8.758 -2.827 1.00 96.94 122 PHE A CA 1
ATOM 1013 C C . PHE A 1 122 ? 6.443 -10.141 -3.465 1.00 96.94 122 PHE A C 1
ATOM 1015 O O . PHE A 1 122 ? 6.083 -11.148 -2.865 1.00 96.94 122 PHE A O 1
ATOM 1022 N N . LEU A 1 123 ? 7.034 -10.193 -4.662 1.00 96.50 123 LEU A N 1
ATOM 1023 C CA . LEU A 1 123 ? 7.324 -11.455 -5.348 1.00 96.50 123 LEU A CA 1
ATOM 1024 C C . LEU A 1 123 ? 8.282 -12.343 -4.534 1.00 96.50 123 LEU A C 1
ATOM 1026 O O . LEU A 1 123 ? 8.131 -13.561 -4.487 1.00 96.50 123 LEU A O 1
ATOM 1030 N N . THR A 1 124 ? 9.281 -11.736 -3.892 1.00 96.50 124 THR A N 1
ATOM 1031 C CA . THR A 1 124 ? 10.278 -12.436 -3.076 1.00 96.50 124 THR A CA 1
ATOM 1032 C C . THR A 1 124 ? 9.939 -12.282 -1.597 1.00 96.50 124 THR A C 1
ATOM 1034 O O . THR A 1 124 ? 9.946 -11.162 -1.084 1.00 96.50 124 THR A O 1
ATOM 1037 N N . SER A 1 125 ? 9.714 -13.396 -0.895 1.00 95.38 125 SER A N 1
ATOM 1038 C CA . SER A 1 125 ? 9.570 -13.381 0.564 1.00 95.38 125 SER A CA 1
ATOM 1039 C C . SER A 1 125 ? 10.864 -12.974 1.275 1.00 95.38 125 SER A C 1
ATOM 1041 O O . SER A 1 125 ? 11.960 -13.003 0.700 1.00 95.38 125 SER A O 1
ATOM 1043 N N . ARG A 1 126 ? 10.753 -12.611 2.558 1.00 95.25 126 ARG A N 1
ATOM 1044 C CA . ARG A 1 126 ? 11.914 -12.228 3.381 1.00 95.25 126 ARG A CA 1
ATOM 1045 C C . ARG A 1 126 ? 12.848 -13.412 3.589 1.00 95.25 126 ARG A C 1
ATOM 1047 O O . ARG A 1 126 ? 14.048 -13.276 3.386 1.00 95.25 126 ARG A O 1
ATOM 1054 N N . GLU A 1 127 ? 12.287 -14.569 3.912 1.00 94.94 127 GLU A N 1
ATOM 1055 C CA . GLU A 1 127 ? 12.995 -15.830 4.133 1.00 94.94 127 GLU A CA 1
ATOM 1056 C C . GLU A 1 127 ? 13.810 -16.199 2.891 1.00 94.94 127 GLU A C 1
ATOM 1058 O O . GLU A 1 127 ? 14.995 -16.520 2.962 1.00 94.94 127 GLU A O 1
ATOM 1063 N N . ARG A 1 128 ? 13.201 -16.040 1.717 1.00 95.12 128 ARG A N 1
ATOM 1064 C CA . ARG A 1 128 ? 13.846 -16.329 0.445 1.00 95.12 128 ARG A CA 1
ATOM 1065 C C . ARG A 1 128 ? 14.934 -15.332 0.075 1.00 95.12 128 ARG A C 1
ATOM 1067 O O . ARG A 1 128 ? 15.972 -15.710 -0.470 1.00 95.12 128 ARG A O 1
ATOM 1074 N N . PHE A 1 129 ? 14.707 -14.054 0.361 1.00 96.94 129 PHE A N 1
ATOM 1075 C CA . PHE A 1 129 ? 15.745 -13.045 0.206 1.00 96.94 129 PHE A CA 1
ATOM 1076 C C . PHE A 1 129 ? 16.932 -13.330 1.138 1.00 96.94 129 PHE A C 1
ATOM 1078 O O . PHE A 1 129 ? 18.078 -13.209 0.711 1.00 96.94 129 PHE A O 1
ATOM 1085 N N . GLU A 1 130 ? 16.682 -13.757 2.379 1.00 96.56 130 GLU A N 1
ATOM 1086 C CA . GLU A 1 130 ? 17.726 -14.147 3.333 1.00 96.56 130 GLU A CA 1
ATOM 1087 C C . GLU A 1 130 ? 18.531 -15.359 2.853 1.00 96.56 130 GLU A C 1
ATOM 1089 O O . GLU A 1 130 ? 19.758 -15.356 2.961 1.00 96.56 130 GLU A O 1
ATOM 1094 N N . GLU A 1 131 ? 17.876 -16.380 2.299 1.00 96.19 131 GLU A N 1
ATOM 1095 C CA . GLU A 1 131 ? 18.547 -17.530 1.680 1.00 96.19 131 GLU A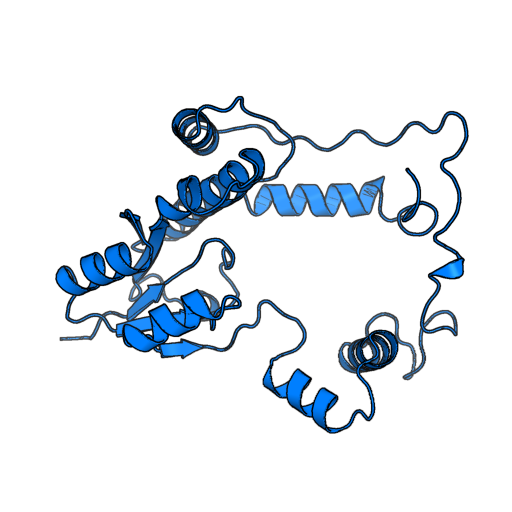 CA 1
ATOM 1096 C C . GLU A 1 131 ? 19.454 -17.104 0.525 1.00 96.19 131 GLU A C 1
ATOM 1098 O O . GLU A 1 131 ? 20.630 -17.481 0.484 1.00 96.19 131 GLU A O 1
ATOM 1103 N N . TRP A 1 132 ? 18.940 -16.264 -0.381 1.00 96.75 132 TRP A N 1
ATOM 1104 C CA . TRP A 1 132 ? 19.744 -15.710 -1.465 1.00 96.75 132 TRP A CA 1
ATOM 1105 C C . TRP A 1 132 ? 20.937 -14.932 -0.903 1.00 96.75 132 TRP A C 1
ATOM 1107 O O . TRP A 1 132 ? 22.075 -15.247 -1.249 1.00 96.75 132 TRP A O 1
ATOM 1117 N N . ALA A 1 133 ? 20.707 -13.990 0.015 1.00 96.94 133 ALA A N 1
ATOM 1118 C CA . ALA A 1 133 ? 21.735 -13.119 0.577 1.00 96.94 133 ALA A CA 1
ATOM 1119 C C . ALA A 1 133 ? 22.856 -13.896 1.287 1.00 96.94 133 ALA A C 1
ATOM 1121 O O . ALA A 1 133 ? 24.027 -13.579 1.081 1.00 96.94 133 ALA A O 1
ATOM 1122 N N . LYS A 1 134 ? 22.530 -14.953 2.047 1.00 97.19 134 LYS A N 1
ATOM 1123 C CA . LYS A 1 134 ? 23.516 -15.820 2.731 1.00 97.19 134 LYS A CA 1
ATOM 1124 C C . LYS A 1 134 ? 24.499 -16.492 1.770 1.00 97.19 134 LYS A C 1
ATOM 1126 O O . LYS A 1 134 ? 25.626 -16.785 2.160 1.00 97.19 134 LYS A O 1
ATOM 1131 N N . SER A 1 135 ? 24.084 -16.745 0.529 1.00 94.25 135 SER A N 1
ATOM 1132 C CA . SER A 1 135 ? 24.939 -17.359 -0.496 1.00 94.25 135 SER A CA 1
ATOM 1133 C C . SER A 1 135 ? 25.816 -16.353 -1.255 1.00 94.25 135 SER A C 1
ATOM 1135 O O . SER A 1 135 ? 26.726 -16.757 -1.984 1.00 94.25 135 SER A O 1
ATOM 1137 N N . GLN A 1 136 ? 25.572 -15.048 -1.102 1.00 95.50 136 GLN A N 1
ATOM 1138 C CA . GLN A 1 136 ? 26.284 -14.018 -1.853 1.00 95.50 136 GLN A CA 1
ATOM 1139 C C . GLN A 1 136 ? 27.553 -13.548 -1.137 1.00 95.50 136 GLN A C 1
ATOM 1141 O O . GLN A 1 136 ? 27.563 -13.295 0.063 1.00 95.50 136 GLN A O 1
ATOM 1146 N N . LYS A 1 137 ? 28.623 -13.329 -1.910 1.00 94.56 137 LYS A N 1
ATOM 1147 C CA . LYS A 1 137 ? 29.832 -12.630 -1.430 1.00 94.56 137 LYS A CA 1
ATOM 1148 C C . LYS A 1 137 ? 29.664 -11.107 -1.417 1.00 94.56 137 LYS A C 1
ATOM 1150 O O . LYS A 1 137 ? 30.332 -10.422 -0.651 1.00 94.56 137 LYS A O 1
ATOM 1155 N N . SER A 1 138 ? 28.807 -10.581 -2.290 1.00 96.06 138 SER A N 1
ATOM 1156 C CA . SER A 1 138 ? 28.460 -9.164 -2.398 1.00 96.06 138 SER A CA 1
ATOM 1157 C C . SER A 1 138 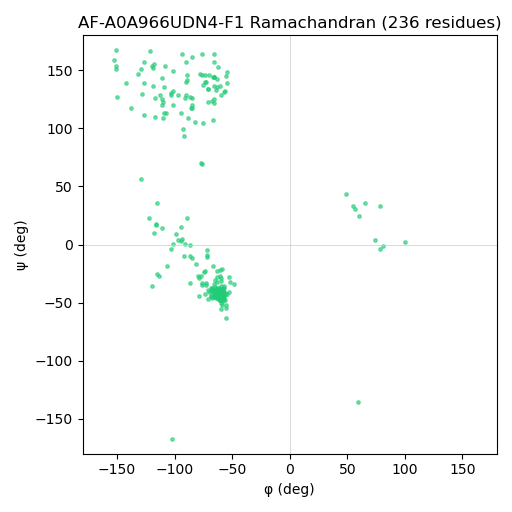? 27.032 -9.009 -2.924 1.00 96.06 138 SER A C 1
ATOM 1159 O O . SER A 1 138 ? 26.536 -9.854 -3.670 1.00 96.06 138 SER A O 1
ATOM 1161 N N . TYR A 1 139 ? 26.362 -7.923 -2.544 1.00 96.12 139 TYR A N 1
ATOM 1162 C CA . TYR A 1 139 ? 24.973 -7.673 -2.929 1.00 96.12 139 TYR A CA 1
ATOM 1163 C C . TYR A 1 139 ? 24.904 -6.860 -4.222 1.00 96.12 139 TYR A C 1
ATOM 1165 O O . TYR A 1 139 ? 24.960 -5.633 -4.209 1.00 96.12 139 TYR A O 1
ATOM 1173 N N . VAL A 1 140 ? 24.794 -7.565 -5.350 1.00 96.44 140 VAL A N 1
ATOM 1174 C CA . VAL A 1 140 ? 24.664 -6.969 -6.688 1.00 96.44 140 VAL A CA 1
ATOM 1175 C C . VAL A 1 140 ? 23.251 -7.215 -7.215 1.00 96.44 140 VAL A C 1
ATOM 1177 O O . VAL A 1 140 ? 22.832 -8.368 -7.334 1.00 96.44 140 VAL A O 1
ATOM 1180 N N . MET A 1 141 ? 22.529 -6.140 -7.562 1.00 96.81 141 MET A N 1
ATOM 1181 C CA . MET A 1 141 ? 21.140 -6.213 -8.048 1.00 96.81 141 MET A CA 1
ATOM 1182 C C . MET A 1 141 ? 21.016 -7.119 -9.277 1.00 96.81 141 MET A C 1
ATOM 1184 O O . MET A 1 141 ? 20.115 -7.946 -9.329 1.00 96.81 141 MET A O 1
ATOM 1188 N N . GLU A 1 142 ? 21.962 -7.043 -10.217 1.00 96.06 142 GLU A N 1
ATOM 1189 C CA . GLU A 1 142 ? 21.941 -7.884 -11.417 1.00 96.06 142 GLU A CA 1
ATOM 1190 C C . GLU A 1 142 ? 21.925 -9.385 -11.082 1.00 96.06 142 GLU A C 1
ATOM 1192 O O . GLU A 1 142 ? 21.160 -10.137 -11.682 1.00 96.06 142 GLU A O 1
ATOM 1197 N N . ASN A 1 143 ? 22.706 -9.830 -10.091 1.00 95.62 143 ASN A N 1
ATOM 1198 C CA . ASN A 1 143 ? 22.707 -11.234 -9.674 1.00 95.62 143 ASN A CA 1
ATOM 1199 C C . ASN A 1 143 ? 21.351 -11.633 -9.086 1.00 95.62 143 ASN A C 1
ATOM 1201 O O . ASN A 1 143 ? 20.817 -12.681 -9.443 1.00 95.62 143 ASN A O 1
ATOM 1205 N N . PHE A 1 144 ? 20.775 -10.782 -8.233 1.00 97.50 144 PHE A N 1
ATOM 1206 C CA . PHE A 1 144 ? 19.442 -11.008 -7.676 1.00 97.50 144 PHE A CA 1
ATOM 1207 C C . PHE A 1 144 ? 18.376 -11.086 -8.776 1.00 97.50 144 PHE A C 1
ATOM 1209 O O . PHE A 1 144 ? 17.589 -12.027 -8.808 1.00 97.50 144 PHE A O 1
ATOM 1216 N N . TYR A 1 145 ? 18.389 -10.140 -9.717 1.00 97.25 145 TYR A N 1
ATOM 1217 C CA . TYR A 1 145 ? 17.456 -10.071 -10.840 1.00 97.25 145 TYR A CA 1
ATOM 1218 C C . TYR A 1 145 ? 17.503 -11.325 -11.723 1.00 97.25 145 TYR A C 1
ATOM 1220 O O . TYR A 1 145 ? 16.452 -11.870 -12.066 1.00 97.25 145 TYR A O 1
ATOM 1228 N N . ARG A 1 146 ? 18.701 -11.830 -12.051 1.00 95.75 146 ARG A N 1
ATOM 1229 C CA . ARG A 1 146 ? 18.861 -13.076 -12.821 1.00 95.75 146 ARG A CA 1
ATOM 1230 C C . ARG A 1 146 ? 18.243 -14.273 -12.094 1.00 95.75 146 ARG A C 1
ATOM 1232 O O . ARG A 1 146 ? 17.546 -15.066 -12.723 1.00 95.75 146 ARG A O 1
ATOM 1239 N N . GLU A 1 147 ? 18.455 -14.378 -10.783 1.00 95.00 147 GLU A N 1
ATOM 1240 C CA . GLU A 1 147 ? 17.842 -15.426 -9.955 1.00 95.00 147 GLU A CA 1
ATOM 1241 C C . GLU A 1 147 ? 16.315 -15.302 -9.899 1.00 95.00 147 GLU A C 1
ATOM 1243 O O . GLU A 1 147 ? 15.616 -16.302 -10.070 1.00 95.00 147 GLU A O 1
ATOM 1248 N N . GLN A 1 148 ? 15.776 -14.087 -9.742 1.00 96.88 148 GLN A N 1
ATOM 1249 C CA . GLN A 1 148 ? 14.324 -13.880 -9.761 1.00 96.88 148 GLN A CA 1
ATOM 1250 C C . GLN A 1 148 ? 13.724 -14.272 -11.114 1.00 96.88 148 GLN A C 1
ATOM 1252 O O . GLN A 1 148 ? 12.720 -14.980 -11.158 1.00 96.88 148 GLN A O 1
ATOM 1257 N N . ARG A 1 149 ? 14.361 -13.889 -12.225 1.00 97.19 149 ARG A N 1
ATOM 1258 C CA . ARG A 1 149 ? 13.897 -14.262 -13.564 1.00 97.19 149 ARG A CA 1
ATOM 1259 C C . ARG A 1 149 ? 13.858 -15.763 -13.798 1.00 97.19 149 ARG A C 1
ATOM 1261 O O . ARG A 1 149 ? 12.874 -16.248 -14.343 1.00 97.19 149 ARG A O 1
ATOM 1268 N N . ARG A 1 150 ? 14.895 -16.489 -13.369 1.00 96.00 150 ARG A N 1
ATOM 1269 C CA . ARG A 1 150 ? 14.908 -17.958 -13.432 1.00 96.00 150 ARG A CA 1
ATOM 1270 C C . ARG A 1 150 ? 13.796 -18.562 -12.591 1.00 96.00 150 ARG A C 1
ATOM 1272 O O . ARG A 1 150 ? 13.143 -19.491 -13.038 1.00 96.00 150 ARG A O 1
ATOM 1279 N N . TYR A 1 151 ? 13.592 -18.046 -11.384 1.00 95.31 151 TYR A N 1
ATOM 1280 C CA . TYR A 1 151 ? 12.602 -18.610 -10.480 1.00 95.31 151 TYR A CA 1
ATOM 1281 C C . TYR A 1 151 ? 11.158 -18.400 -10.940 1.00 95.31 151 TYR A C 1
ATOM 1283 O O . TYR A 1 151 ? 10.359 -19.324 -10.848 1.00 95.31 151 TYR A O 1
ATOM 1291 N N . PHE A 1 152 ? 10.822 -17.196 -11.404 1.00 95.94 152 PHE A N 1
ATOM 1292 C CA . PHE A 1 152 ? 9.468 -16.873 -11.865 1.00 95.94 152 PHE A CA 1
ATOM 1293 C C . PHE A 1 152 ? 9.232 -17.211 -13.338 1.00 95.94 152 PHE A C 1
ATOM 1295 O O . PHE A 1 152 ? 8.149 -16.942 -13.846 1.00 95.94 152 PHE A O 1
ATOM 1302 N N . ASP A 1 153 ? 10.245 -17.741 -14.025 1.00 96.88 153 ASP A N 1
ATOM 1303 C CA . ASP A 1 153 ? 10.209 -18.047 -15.457 1.00 96.88 153 ASP A CA 1
ATOM 1304 C C . ASP A 1 153 ? 9.821 -16.836 -16.335 1.00 96.88 153 ASP A C 1
ATOM 1306 O O . ASP A 1 153 ? 9.186 -16.942 -17.382 1.00 96.88 153 ASP A O 1
ATOM 1310 N N . ILE A 1 154 ? 10.212 -15.628 -15.911 1.00 97.06 154 ILE A N 1
ATOM 1311 C CA . ILE A 1 154 ? 9.859 -14.385 -16.609 1.00 97.06 154 ILE A CA 1
ATOM 1312 C C . ILE A 1 154 ? 10.863 -14.126 -17.732 1.00 97.06 154 ILE A C 1
ATOM 1314 O O . ILE A 1 154 ? 12.059 -13.932 -17.485 1.00 97.06 154 ILE A O 1
ATOM 1318 N N . LEU A 1 155 ? 10.363 -14.062 -18.970 1.00 97.06 155 LEU A N 1
ATOM 1319 C CA . LEU A 1 155 ? 11.150 -13.864 -20.197 1.00 97.06 155 LEU A CA 1
ATOM 1320 C C . LEU A 1 155 ? 12.242 -14.929 -20.395 1.00 97.06 155 LEU A C 1
ATOM 1322 O O . LEU A 1 155 ? 13.312 -14.641 -20.932 1.00 97.06 155 LEU A O 1
ATOM 1326 N N . MET A 1 156 ? 12.009 -16.146 -19.918 1.00 98.00 156 MET A N 1
ATOM 1327 C CA . MET A 1 156 ? 12.938 -17.269 -20.005 1.00 98.00 156 MET A CA 1
ATOM 1328 C C . MET A 1 156 ? 12.523 -18.231 -21.129 1.00 98.00 156 MET A C 1
ATOM 1330 O O . MET A 1 156 ? 11.346 -18.373 -21.433 1.00 98.00 156 MET A O 1
ATOM 1334 N N . ASP A 1 157 ? 13.500 -18.890 -21.746 1.00 97.19 157 ASP A N 1
ATOM 1335 C CA . ASP A 1 157 ? 13.308 -20.010 -22.667 1.00 97.19 157 ASP A CA 1
ATOM 1336 C C . ASP A 1 157 ? 14.366 -21.076 -22.355 1.00 97.19 157 ASP A C 1
ATOM 1338 O O . ASP A 1 157 ? 15.571 -20.813 -22.419 1.00 97.19 157 ASP A O 1
ATOM 1342 N N . ASN A 1 158 ? 13.922 -22.268 -21.946 1.00 94.06 158 ASN A N 1
ATOM 1343 C CA . ASN A 1 158 ? 14.790 -23.395 -21.586 1.00 94.06 158 ASN A CA 1
ATOM 1344 C C . ASN A 1 158 ? 15.925 -23.013 -20.606 1.00 94.06 158 ASN A C 1
ATOM 1346 O O . ASN A 1 158 ? 17.090 -23.380 -20.784 1.00 94.06 158 ASN A O 1
ATOM 1350 N N . GLY A 1 159 ? 15.601 -22.216 -19.581 1.00 91.44 159 GLY A N 1
ATOM 1351 C CA . GLY A 1 159 ? 16.554 -21.757 -18.561 1.00 91.44 159 GLY A CA 1
ATOM 1352 C C . GLY A 1 159 ? 17.536 -20.669 -19.023 1.00 91.44 159 GLY A C 1
ATOM 1353 O O . GLY A 1 159 ? 18.400 -20.248 -18.246 1.00 91.44 159 GLY A O 1
ATOM 1354 N N . LYS A 1 160 ? 17.406 -20.175 -20.258 1.00 96.06 160 LYS A N 1
ATOM 1355 C CA . LYS A 1 160 ? 18.176 -19.053 -20.812 1.00 96.06 160 LYS A CA 1
ATOM 1356 C C . LYS A 1 160 ? 17.283 -17.821 -20.962 1.00 96.06 160 LYS A C 1
ATOM 1358 O O . LYS A 1 160 ? 16.073 -17.961 -21.109 1.00 96.06 160 LYS A O 1
ATOM 1363 N N . PRO A 1 161 ? 17.838 -16.601 -20.922 1.00 97.38 161 PRO A N 1
ATOM 1364 C CA . PRO A 1 161 ? 17.030 -15.420 -21.161 1.00 97.38 161 PRO A CA 1
ATOM 1365 C C . PRO A 1 161 ? 16.618 -15.329 -22.637 1.00 97.38 161 PRO A C 1
ATOM 1367 O O . PRO A 1 161 ? 17.462 -15.461 -23.529 1.00 97.38 161 PRO A O 1
ATOM 1370 N N . ILE A 1 162 ? 15.340 -15.045 -22.891 1.00 97.06 162 ILE A N 1
ATOM 1371 C CA . ILE A 1 162 ? 14.858 -14.644 -24.217 1.00 97.06 162 ILE A CA 1
ATOM 1372 C C . ILE A 1 162 ? 15.677 -13.436 -24.696 1.00 97.06 162 ILE A C 1
ATOM 1374 O O . ILE A 1 162 ? 16.010 -12.547 -23.913 1.00 97.06 162 ILE A O 1
ATOM 1378 N N . GLY A 1 163 ? 16.046 -13.431 -25.980 1.00 94.19 163 GLY A N 1
ATOM 1379 C CA . GLY A 1 163 ? 16.902 -12.397 -26.574 1.00 94.19 163 GLY A CA 1
ATOM 1380 C C . GLY A 1 163 ? 18.404 -12.591 -26.327 1.00 94.19 163 GLY A C 1
ATOM 1381 O O . GLY A 1 163 ? 19.205 -11.803 -26.817 1.00 94.19 163 GLY A O 1
ATOM 1382 N N . GLY A 1 164 ? 18.818 -13.636 -25.599 1.00 95.31 164 GLY A N 1
ATOM 1383 C CA . GLY A 1 164 ? 20.229 -14.017 -25.446 1.00 95.31 164 GLY A CA 1
ATOM 1384 C C . GLY A 1 164 ? 21.038 -13.181 -24.447 1.00 95.31 164 GLY A C 1
ATOM 1385 O O . GLY A 1 164 ? 22.187 -13.523 -24.167 1.00 95.31 164 GLY A O 1
ATOM 1386 N N . ALA A 1 165 ? 20.448 -12.141 -23.858 1.00 95.44 165 ALA A N 1
ATOM 1387 C CA . ALA A 1 165 ? 21.066 -11.308 -22.833 1.00 95.44 165 ALA A CA 1
ATOM 1388 C C . ALA A 1 165 ? 20.155 -11.168 -21.609 1.00 95.44 165 ALA A C 1
ATOM 1390 O O . ALA A 1 165 ? 18.931 -11.224 -21.700 1.00 95.44 165 ALA A O 1
ATOM 1391 N N . TRP A 1 166 ? 20.760 -10.982 -20.434 1.00 93.94 166 TRP A N 1
ATOM 1392 C CA . TRP A 1 166 ? 20.002 -10.739 -19.206 1.00 93.94 166 TRP A CA 1
ATOM 1393 C C . TRP A 1 166 ? 19.459 -9.314 -19.135 1.00 93.94 166 TRP A C 1
ATOM 1395 O O . TRP A 1 166 ? 18.389 -9.123 -18.573 1.00 93.94 166 TRP A O 1
ATOM 1405 N N . ASN A 1 167 ? 20.180 -8.337 -19.689 1.00 92.75 167 ASN A N 1
ATOM 1406 C CA . ASN A 1 167 ? 19.869 -6.920 -19.559 1.00 92.75 167 ASN A CA 1
ATOM 1407 C C . ASN A 1 167 ? 20.157 -6.175 -20.878 1.00 92.75 167 ASN A C 1
ATOM 1409 O O . ASN A 1 167 ? 21.188 -6.424 -21.503 1.00 92.75 167 ASN A O 1
ATOM 1413 N N . PHE A 1 168 ? 19.261 -5.257 -21.247 1.00 92.94 168 PHE A N 1
ATOM 1414 C CA . PHE A 1 168 ? 19.321 -4.383 -22.423 1.00 92.94 168 PHE A CA 1
ATOM 1415 C C . PHE A 1 168 ? 19.411 -2.881 -22.051 1.00 92.94 168 PHE A C 1
ATOM 1417 O O . PHE A 1 168 ? 19.229 -2.027 -22.905 1.00 92.94 168 PHE A O 1
ATOM 1424 N N . ASP A 1 169 ? 19.759 -2.537 -20.803 1.00 91.00 169 ASP A N 1
ATOM 1425 C CA . ASP A 1 169 ? 19.863 -1.165 -20.248 1.00 91.00 169 ASP A CA 1
ATOM 1426 C C . ASP A 1 169 ? 20.656 -0.179 -21.120 1.00 91.00 169 ASP A C 1
ATOM 1428 O O . ASP A 1 169 ? 20.337 1.003 -21.214 1.00 91.00 169 ASP A O 1
ATOM 1432 N N . LYS A 1 170 ? 21.689 -0.663 -21.819 1.00 89.44 170 LYS A N 1
ATOM 1433 C CA . LYS A 1 170 ? 22.491 0.178 -22.722 1.00 89.44 170 LYS A CA 1
ATOM 1434 C C . LYS A 1 170 ? 21.679 0.744 -23.891 1.00 89.44 170 LYS A C 1
ATOM 1436 O O . LYS A 1 170 ? 22.090 1.747 -24.466 1.00 89.44 170 LYS A O 1
ATOM 1441 N N . GLU A 1 171 ? 20.568 0.106 -24.244 1.00 89.88 171 GLU A N 1
ATOM 1442 C CA . GLU A 1 171 ? 19.674 0.507 -25.333 1.00 89.88 171 GLU A CA 1
ATOM 1443 C C . GLU A 1 171 ? 18.614 1.526 -24.872 1.00 89.88 171 GLU A C 1
ATOM 1445 O O . GLU A 1 171 ? 17.972 2.157 -25.712 1.00 89.88 171 GLU A O 1
ATOM 1450 N N . ASN A 1 172 ? 18.487 1.772 -23.561 1.00 90.88 172 ASN A N 1
ATOM 1451 C CA . ASN A 1 172 ? 17.439 2.608 -22.960 1.00 90.88 172 ASN A CA 1
ATOM 1452 C C . ASN A 1 172 ? 17.795 4.107 -22.837 1.00 90.88 172 ASN A C 1
ATOM 1454 O O . ASN A 1 172 ? 17.262 4.832 -22.000 1.00 90.88 172 ASN A O 1
ATOM 1458 N N . ARG A 1 173 ? 18.739 4.587 -23.657 1.00 91.88 173 ARG A N 1
ATOM 1459 C CA . ARG A 1 173 ? 19.406 5.894 -23.470 1.00 91.88 173 ARG A CA 1
ATOM 1460 C C . ARG A 1 173 ? 19.268 6.843 -24.658 1.00 91.88 173 ARG A C 1
ATOM 1462 O O . ARG A 1 173 ? 20.130 7.702 -24.866 1.00 91.88 173 ARG A O 1
ATOM 1469 N N . LEU A 1 174 ? 18.249 6.666 -25.499 1.00 90.25 174 LEU A N 1
ATOM 1470 C CA . LEU A 1 174 ? 18.043 7.568 -26.630 1.00 90.25 174 LEU A CA 1
ATOM 1471 C C . LEU A 1 174 ? 17.504 8.920 -26.140 1.00 90.25 174 LEU A C 1
ATOM 1473 O O . LEU A 1 174 ? 16.628 8.966 -25.276 1.00 90.25 174 LEU A O 1
ATOM 1477 N N . PRO A 1 175 ? 17.973 10.041 -26.718 1.00 89.50 175 PRO A N 1
ATOM 1478 C CA . PRO A 1 175 ? 17.382 11.339 -26.436 1.00 89.50 175 PRO A CA 1
ATOM 1479 C C . PRO A 1 175 ? 15.936 11.400 -26.961 1.00 89.50 175 PRO A C 1
ATOM 1481 O O . PRO A 1 175 ? 15.590 10.694 -27.919 1.00 89.50 175 PRO A O 1
ATOM 1484 N N . PRO A 1 176 ? 15.095 12.286 -26.400 1.00 85.75 176 PRO A N 1
ATOM 1485 C CA . PRO A 1 176 ? 13.734 12.464 -26.882 1.00 85.75 176 PRO A CA 1
ATOM 1486 C C . PRO A 1 176 ? 13.750 12.929 -28.353 1.00 85.75 176 PRO A C 1
ATOM 1488 O O . PRO A 1 176 ? 14.552 13.797 -28.722 1.00 85.75 176 PRO A O 1
ATOM 1491 N N . PRO A 1 177 ? 12.891 12.379 -29.234 1.00 86.00 177 PRO A N 1
ATOM 1492 C CA . PRO A 1 177 ? 12.904 12.755 -30.643 1.00 86.00 177 PRO A CA 1
ATOM 1493 C C . PRO A 1 177 ? 12.494 14.218 -30.824 1.00 86.00 177 PRO A C 1
ATOM 1495 O O . PRO A 1 177 ? 11.597 14.722 -30.143 1.00 86.00 177 PRO A O 1
ATOM 1498 N N . LYS A 1 178 ? 13.108 14.904 -31.797 1.00 87.50 178 LYS A N 1
ATOM 1499 C CA . LYS A 1 178 ? 12.718 16.278 -32.144 1.00 87.50 178 LYS A CA 1
ATOM 1500 C C . LYS A 1 178 ? 11.238 16.315 -32.526 1.00 87.50 178 LYS A C 1
ATOM 1502 O O . LYS A 1 178 ? 10.798 15.530 -33.362 1.00 87.50 178 LYS A O 1
ATOM 1507 N N . ASN A 1 179 ? 10.497 17.254 -31.939 1.00 86.56 179 ASN A N 1
ATOM 1508 C CA . ASN A 1 179 ? 9.061 17.455 -32.160 1.00 86.56 179 ASN A CA 1
ATOM 1509 C C . ASN A 1 179 ? 8.183 16.239 -31.803 1.00 86.56 179 ASN A C 1
ATOM 1511 O O . ASN A 1 179 ? 7.082 16.101 -32.339 1.00 86.56 179 ASN A O 1
ATOM 1515 N N . TYR A 1 180 ? 8.643 15.349 -30.915 1.00 83.50 180 TYR A N 1
ATOM 1516 C CA . TYR A 1 180 ? 7.813 14.239 -30.461 1.00 83.50 180 TYR A CA 1
ATOM 1517 C C . TYR A 1 180 ? 6.636 14.746 -29.625 1.00 83.50 180 TYR A C 1
ATOM 1519 O O . TYR A 1 180 ? 6.820 15.416 -28.608 1.00 83.50 180 TYR A O 1
ATOM 1527 N N . LYS A 1 181 ? 5.414 14.401 -30.039 1.00 85.25 181 LYS A N 1
ATOM 1528 C CA . LYS A 1 181 ? 4.214 14.638 -29.238 1.00 85.25 181 LYS A CA 1
ATOM 1529 C C . LYS A 1 181 ? 3.989 13.435 -28.327 1.00 85.25 181 LYS A C 1
ATOM 1531 O O . LYS A 1 181 ? 3.624 12.358 -28.796 1.00 85.25 181 LYS A O 1
ATOM 1536 N N . TRP A 1 182 ? 4.219 13.626 -27.034 1.00 83.62 182 TRP A N 1
ATOM 1537 C CA . TRP A 1 182 ? 3.943 12.606 -26.028 1.00 83.62 182 TRP A CA 1
ATOM 1538 C C . TRP A 1 182 ? 2.435 12.343 -25.919 1.00 83.62 182 TRP A C 1
ATOM 1540 O O . TRP A 1 182 ? 1.650 13.286 -26.072 1.00 83.62 182 TRP A O 1
ATOM 1550 N N . PRO A 1 183 ? 2.015 11.086 -25.676 1.00 85.50 183 PRO A N 1
ATOM 1551 C CA . PRO A 1 183 ? 0.628 10.797 -25.346 1.00 85.50 183 PRO A CA 1
ATOM 1552 C C . PRO A 1 183 ? 0.193 11.623 -24.137 1.00 85.50 183 PRO A C 1
ATOM 1554 O O . PRO A 1 183 ? 0.989 11.868 -23.228 1.00 85.50 183 PRO A O 1
ATOM 1557 N N . GLU A 1 184 ? -1.066 12.045 -24.126 1.00 86.25 184 GLU A N 1
ATOM 1558 C CA . GLU A 1 184 ? -1.612 12.754 -22.977 1.00 86.25 184 GLU A CA 1
ATOM 1559 C C . GLU A 1 184 ? -1.606 11.847 -21.744 1.00 86.25 184 GLU A C 1
ATOM 1561 O O . GLU A 1 184 ? -1.856 10.636 -21.819 1.00 86.25 184 GLU A O 1
ATOM 1566 N N . TYR A 1 185 ? -1.309 12.450 -20.595 1.00 86.62 185 TYR A N 1
ATOM 1567 C CA . TYR A 1 185 ? -1.469 11.770 -19.324 1.00 86.62 185 TYR A CA 1
ATOM 1568 C C . TYR A 1 185 ? -2.941 11.455 -19.115 1.00 86.62 185 TYR A C 1
ATOM 1570 O O . TYR A 1 185 ? -3.815 12.297 -19.322 1.00 86.62 185 TYR A O 1
ATOM 1578 N N . ARG A 1 186 ? -3.212 10.238 -18.660 1.00 92.06 186 ARG A N 1
ATOM 1579 C CA . ARG A 1 186 ? -4.552 9.874 -18.238 1.00 92.06 186 ARG A CA 1
ATOM 1580 C C . ARG A 1 186 ? -4.878 10.590 -16.928 1.00 92.06 186 ARG A C 1
ATOM 1582 O O . ARG A 1 186 ? -4.159 10.440 -15.946 1.00 92.06 186 ARG A O 1
ATOM 1589 N N . GLY A 1 187 ? -5.958 11.365 -16.948 1.00 94.19 187 GLY A N 1
ATOM 1590 C CA . GLY A 1 187 ? -6.569 11.925 -15.751 1.00 94.19 187 GLY A CA 1
ATOM 1591 C C . GLY A 1 187 ? -7.693 11.040 -15.205 1.00 94.19 187 GLY A C 1
ATOM 1592 O O . GLY A 1 187 ? -8.217 10.176 -15.914 1.00 94.19 187 GLY A O 1
ATOM 1593 N N . PHE A 1 188 ? -8.076 11.290 -13.957 1.00 95.62 188 PHE A N 1
ATOM 1594 C CA . PHE A 1 188 ? -9.141 10.609 -13.226 1.00 95.62 188 PHE A CA 1
ATOM 1595 C C . PHE A 1 188 ? -10.090 11.641 -12.638 1.00 95.62 188 PHE A C 1
ATOM 1597 O O . PHE A 1 188 ? -9.634 12.593 -12.004 1.00 95.62 188 PHE A O 1
ATOM 1604 N N . GLU A 1 189 ? -11.388 11.458 -12.875 1.00 94.38 189 GLU A N 1
ATOM 1605 C CA . GLU A 1 189 ? -12.432 12.276 -12.258 1.00 94.38 189 GLU A CA 1
ATOM 1606 C C . GLU A 1 189 ? -12.420 12.106 -10.737 1.00 94.38 189 GLU A C 1
ATOM 1608 O O . GLU A 1 189 ? -11.956 11.092 -10.220 1.00 94.38 189 GLU A O 1
ATOM 1613 N N . ARG A 1 190 ? -12.886 13.140 -10.031 1.00 96.75 190 ARG A N 1
ATOM 1614 C CA . ARG A 1 190 ? -12.868 13.211 -8.569 1.00 96.75 190 ARG A CA 1
ATOM 1615 C C . ARG A 1 190 ? -14.271 13.093 -8.025 1.00 96.75 190 ARG A C 1
ATOM 1617 O O . ARG A 1 190 ? -15.176 13.744 -8.543 1.00 96.75 190 ARG A O 1
ATOM 1624 N N . ASP A 1 191 ? -14.416 12.285 -6.988 1.00 97.75 191 ASP A N 1
ATOM 1625 C CA . ASP A 1 191 ? -15.684 12.067 -6.312 1.00 97.75 191 ASP A CA 1
ATOM 1626 C C . ASP A 1 191 ? -15.778 12.853 -4.991 1.00 97.75 191 ASP A C 1
ATOM 1628 O O . ASP A 1 191 ? -15.003 13.781 -4.716 1.00 97.75 191 ASP A O 1
ATOM 1632 N N . GLU A 1 192 ? -16.785 12.518 -4.188 1.00 98.25 192 GLU A N 1
ATOM 1633 C CA . GLU A 1 192 ? -17.038 13.156 -2.898 1.00 98.25 192 GLU A CA 1
ATOM 1634 C C . GLU A 1 192 ? -15.912 12.872 -1.890 1.00 98.25 192 GLU A C 1
ATOM 1636 O O . GLU A 1 192 ? -15.467 13.800 -1.213 1.00 98.25 192 GLU A O 1
ATOM 1641 N N . ILE A 1 193 ? -15.369 11.646 -1.854 1.00 98.38 193 ILE A N 1
ATOM 1642 C CA . ILE A 1 193 ? -14.268 11.268 -0.951 1.00 98.38 193 ILE A CA 1
ATOM 1643 C C . ILE A 1 193 ? -13.012 12.067 -1.297 1.00 98.38 193 ILE A C 1
ATOM 1645 O O . ILE A 1 193 ? -12.359 12.628 -0.411 1.00 98.38 193 ILE A O 1
ATOM 1649 N N . ASP A 1 194 ? -12.676 12.156 -2.584 1.00 98.31 194 ASP A N 1
ATOM 1650 C CA . ASP A 1 194 ? -11.561 12.980 -3.049 1.00 98.31 194 ASP A CA 1
ATOM 1651 C C . ASP A 1 194 ? -11.754 14.451 -2.638 1.00 98.31 194 ASP A C 1
ATOM 1653 O O . ASP A 1 194 ? -10.837 15.091 -2.112 1.00 98.31 194 ASP A O 1
ATOM 1657 N N . SER A 1 195 ? -12.958 14.988 -2.838 1.00 98.12 195 SER A N 1
ATOM 1658 C CA . SER A 1 195 ? -13.287 16.381 -2.512 1.00 98.12 195 SER A CA 1
ATOM 1659 C C . SER A 1 195 ? -13.137 16.680 -1.017 1.00 98.12 195 SER A C 1
ATOM 1661 O O . SER A 1 195 ? -12.539 17.696 -0.647 1.00 98.12 195 SER A O 1
ATOM 1663 N N . GLU A 1 196 ? -13.602 15.780 -0.149 1.00 98.06 196 GLU A N 1
ATOM 1664 C CA . GLU A 1 196 ? -13.443 15.889 1.304 1.00 98.06 196 GLU A CA 1
ATOM 1665 C C . GLU A 1 196 ? -11.973 15.868 1.728 1.00 98.06 196 GLU A C 1
ATOM 1667 O O . GLU A 1 196 ? -11.532 16.711 2.514 1.00 98.06 196 GLU A O 1
ATOM 1672 N N . VAL A 1 197 ? -11.181 14.932 1.196 1.00 97.06 197 VAL A N 1
ATOM 1673 C CA . VAL A 1 197 ? -9.758 14.811 1.544 1.00 97.06 197 VAL A CA 1
ATOM 1674 C C . VAL A 1 197 ? -8.975 16.042 1.087 1.00 97.06 197 VAL A C 1
ATOM 1676 O O . VAL A 1 197 ? -8.128 16.542 1.832 1.00 97.06 197 VAL A O 1
ATOM 1679 N N . ALA A 1 198 ? -9.260 16.566 -0.106 1.00 97.00 198 ALA A N 1
ATOM 1680 C CA . ALA A 1 198 ? -8.633 17.790 -0.600 1.00 97.00 198 ALA A CA 1
ATOM 1681 C C . ALA A 1 198 ? -8.973 19.004 0.279 1.00 97.00 198 ALA A C 1
ATOM 1683 O O . ALA A 1 198 ? -8.074 19.777 0.626 1.00 97.00 198 ALA A O 1
ATOM 1684 N N . ALA A 1 199 ? -10.236 19.132 0.701 1.00 97.06 199 ALA A N 1
ATOM 1685 C CA . ALA A 1 199 ? -10.675 20.181 1.618 1.00 97.06 199 ALA A CA 1
ATOM 1686 C C . ALA A 1 199 ? -9.986 20.070 2.989 1.00 97.06 199 ALA A C 1
ATOM 1688 O O . ALA A 1 199 ? -9.473 21.065 3.500 1.00 97.06 199 ALA A O 1
ATOM 1689 N N . GLU A 1 200 ? -9.889 18.862 3.553 1.00 95.00 200 GLU A N 1
ATOM 1690 C CA . GLU A 1 200 ? -9.197 18.611 4.825 1.00 95.00 200 GLU A CA 1
ATOM 1691 C C . GLU A 1 200 ? -7.690 18.919 4.774 1.00 95.00 200 GLU A C 1
ATOM 1693 O O . GLU A 1 200 ? -7.089 19.234 5.805 1.00 95.00 200 GLU A O 1
ATOM 1698 N N . LEU A 1 201 ? -7.065 18.803 3.600 1.00 94.06 201 LEU A N 1
ATOM 1699 C CA . LEU A 1 201 ? -5.652 19.126 3.383 1.00 94.06 201 LEU A CA 1
ATOM 1700 C C . LEU A 1 201 ? -5.424 20.576 2.927 1.00 94.06 201 LEU A C 1
ATOM 1702 O O . LEU A 1 201 ? -4.273 21.013 2.884 1.00 94.06 201 LEU A O 1
ATOM 1706 N N . GLY A 1 202 ? -6.483 21.316 2.589 1.00 95.38 202 GLY A N 1
ATOM 1707 C CA . GLY A 1 202 ? -6.390 22.684 2.077 1.00 95.38 202 GLY A CA 1
ATOM 1708 C C . GLY A 1 202 ? -5.700 22.780 0.713 1.00 95.38 202 GLY A C 1
ATOM 1709 O O . GLY A 1 202 ? -4.949 23.727 0.475 1.00 95.38 202 GLY A O 1
ATOM 1710 N N . ILE A 1 203 ? -5.908 21.797 -0.170 1.00 95.38 203 ILE A N 1
ATOM 1711 C CA . ILE A 1 203 ? -5.275 21.743 -1.498 1.00 95.38 203 ILE A CA 1
ATOM 1712 C C . ILE A 1 203 ? -6.306 21.746 -2.633 1.00 95.38 203 ILE A C 1
ATOM 1714 O O . ILE A 1 203 ? -7.427 21.278 -2.441 1.00 95.38 203 ILE A O 1
ATOM 1718 N N . PRO A 1 204 ? -5.946 22.225 -3.838 1.00 95.88 204 PRO A N 1
ATOM 1719 C CA . PRO A 1 204 ? -6.800 22.064 -5.007 1.00 95.88 204 PRO A CA 1
ATOM 1720 C C . PRO A 1 204 ? -6.834 20.601 -5.465 1.00 95.88 204 PRO A C 1
ATOM 1722 O O . PRO A 1 204 ? -5.816 19.906 -5.422 1.00 95.88 204 PRO A O 1
ATOM 1725 N N . LEU A 1 205 ? -7.983 20.164 -5.982 1.00 94.31 205 LEU A N 1
ATOM 1726 C CA . LEU A 1 205 ? -8.102 18.869 -6.647 1.00 94.31 205 LEU A CA 1
ATOM 1727 C C . LEU A 1 205 ? -7.243 18.835 -7.916 1.00 94.31 205 LEU A C 1
ATOM 1729 O O . LEU A 1 205 ? -7.290 19.741 -8.751 1.00 94.31 205 LEU A O 1
ATOM 1733 N N . LYS A 1 206 ? -6.478 17.755 -8.074 1.00 93.12 206 LYS A N 1
ATOM 1734 C CA . LYS A 1 206 ? -5.750 17.419 -9.303 1.00 93.12 206 LYS A CA 1
ATOM 1735 C C . LYS A 1 206 ? -6.254 16.100 -9.840 1.00 93.12 206 LYS A C 1
ATOM 1737 O O . LYS A 1 206 ? -6.627 15.238 -9.063 1.00 93.12 206 LYS A O 1
ATOM 1742 N N . PHE A 1 207 ? -6.177 15.883 -11.145 1.00 93.25 207 PHE A N 1
ATOM 1743 C CA . PHE A 1 207 ? -6.736 14.687 -11.789 1.00 93.25 207 PHE A CA 1
ATOM 1744 C C . PHE A 1 207 ? -5.687 13.593 -12.057 1.00 93.25 207 PHE A C 1
ATOM 1746 O O . PHE A 1 207 ? -5.969 12.637 -12.757 1.00 93.25 207 PHE A O 1
ATOM 1753 N N . THR A 1 208 ? -4.456 13.722 -11.547 1.00 90.69 208 THR A N 1
ATOM 1754 C CA . THR A 1 208 ? -3.320 12.893 -11.998 1.00 90.69 208 THR A CA 1
ATOM 1755 C C . THR A 1 208 ? -3.291 11.480 -11.409 1.00 90.69 208 THR A C 1
ATOM 1757 O O . THR A 1 208 ? -3.017 10.527 -12.131 1.00 90.69 208 THR A O 1
ATOM 1760 N N . TRP A 1 209 ? -3.530 11.326 -10.104 1.00 94.44 209 TRP A N 1
ATOM 1761 C CA . TRP A 1 209 ? -3.372 10.036 -9.421 1.00 94.44 209 TRP A CA 1
ATOM 1762 C C . TRP A 1 209 ? -4.698 9.293 -9.287 1.00 94.44 209 TRP A C 1
ATOM 1764 O O . TRP A 1 209 ? -5.663 9.852 -8.767 1.00 94.44 209 TRP A O 1
ATOM 1774 N N . ALA A 1 210 ? -4.725 8.030 -9.707 1.00 96.88 210 ALA A N 1
ATOM 1775 C CA . ALA A 1 210 ? -5.838 7.128 -9.441 1.00 96.88 210 ALA A CA 1
ATOM 1776 C C . ALA A 1 210 ? -5.943 6.846 -7.936 1.00 96.88 210 ALA A C 1
ATOM 1778 O O . ALA A 1 210 ? -4.969 6.396 -7.345 1.00 96.88 210 ALA A O 1
ATOM 1779 N N . THR A 1 211 ? -7.102 7.088 -7.330 1.00 98.00 211 THR A N 1
ATOM 1780 C CA . THR A 1 211 ? -7.366 6.851 -5.896 1.00 98.00 211 THR A CA 1
ATOM 1781 C C . THR A 1 211 ? -8.198 5.589 -5.650 1.00 98.00 211 THR A C 1
ATOM 1783 O O . THR A 1 211 ? -8.378 5.176 -4.512 1.00 98.00 211 THR A O 1
ATOM 1786 N N . THR A 1 212 ? -8.639 4.910 -6.714 1.00 98.31 212 THR A N 1
ATOM 1787 C CA . THR A 1 212 ? -9.353 3.628 -6.648 1.00 98.31 212 THR A CA 1
ATOM 1788 C C . THR A 1 212 ? -8.571 2.520 -7.351 1.00 98.31 212 THR A C 1
ATOM 1790 O O . THR A 1 212 ? -7.796 2.767 -8.284 1.00 98.31 212 THR A O 1
ATOM 1793 N N . ARG A 1 213 ? -8.810 1.260 -6.960 1.00 97.00 213 ARG A N 1
ATOM 1794 C CA . ARG A 1 213 ? -8.232 0.094 -7.648 1.00 97.00 213 ARG A CA 1
ATOM 1795 C C . ARG A 1 213 ? -8.632 0.052 -9.124 1.00 97.00 213 ARG A C 1
ATOM 1797 O O . ARG A 1 213 ? -7.789 -0.220 -9.979 1.00 97.00 213 ARG A O 1
ATOM 1804 N N . ALA A 1 214 ? -9.898 0.331 -9.430 1.00 96.94 214 ALA A N 1
ATOM 1805 C CA . ALA A 1 214 ? -10.402 0.347 -10.801 1.00 96.94 214 ALA A CA 1
ATOM 1806 C C . ALA A 1 214 ? -9.650 1.368 -11.669 1.00 96.94 214 ALA A C 1
ATOM 1808 O O . ALA A 1 214 ? -9.257 1.062 -12.797 1.00 96.94 214 ALA A O 1
ATOM 1809 N N . ASP A 1 215 ? -9.385 2.559 -11.137 1.00 97.44 215 ASP A N 1
ATOM 1810 C CA . ASP A 1 215 ? -8.638 3.594 -11.848 1.00 97.44 215 ASP A CA 1
ATOM 1811 C C . ASP A 1 215 ? -7.146 3.280 -11.966 1.00 97.44 215 ASP A C 1
ATOM 1813 O O . ASP A 1 215 ? -6.555 3.532 -13.018 1.00 97.44 215 ASP A O 1
ATOM 1817 N N . ALA A 1 216 ? -6.546 2.637 -10.961 1.00 97.38 216 ALA A N 1
ATOM 1818 C CA . ALA A 1 216 ? -5.172 2.148 -11.056 1.00 97.38 216 ALA A CA 1
ATOM 1819 C C . ALA A 1 216 ? -5.019 1.111 -12.186 1.00 97.38 216 ALA A C 1
ATOM 1821 O O . ALA A 1 216 ? -4.049 1.156 -12.947 1.00 97.38 216 ALA A O 1
ATOM 1822 N N . HIS A 1 217 ? -6.010 0.231 -12.376 1.00 97.25 217 HIS A N 1
ATOM 1823 C CA . HIS A 1 217 ? -6.053 -0.681 -13.528 1.00 97.25 217 HIS A CA 1
ATOM 1824 C C . HIS A 1 217 ? -6.180 0.069 -14.854 1.00 97.25 217 HIS A C 1
ATOM 1826 O O . HIS A 1 217 ? -5.459 -0.245 -15.802 1.00 97.25 217 HIS A O 1
ATOM 1832 N N . LYS A 1 218 ? -7.026 1.104 -14.932 1.00 97.19 218 LYS A N 1
ATOM 1833 C CA . LYS A 1 218 ? -7.105 1.956 -16.132 1.00 97.19 218 LYS A CA 1
ATOM 1834 C C . LYS A 1 218 ? -5.767 2.652 -16.419 1.00 97.19 218 LYS A C 1
ATOM 1836 O O . LYS A 1 218 ? -5.395 2.765 -17.587 1.00 97.19 218 LYS A O 1
ATOM 1841 N N . GLN A 1 219 ? -5.027 3.076 -15.391 1.00 96.81 219 GLN A N 1
ATOM 1842 C CA . GLN A 1 219 ? -3.685 3.648 -15.547 1.00 96.81 219 GLN A CA 1
ATOM 1843 C C . GLN A 1 219 ? -2.692 2.628 -16.114 1.00 96.81 219 GLN A C 1
ATOM 1845 O O . GLN A 1 219 ? -1.952 2.947 -17.045 1.00 96.81 219 GLN A O 1
ATOM 1850 N N . LEU A 1 220 ? -2.697 1.397 -15.592 1.00 97.12 220 LEU A N 1
ATOM 1851 C CA . LEU A 1 220 ? -1.860 0.312 -16.106 1.00 97.12 220 LEU A CA 1
ATOM 1852 C C . LEU A 1 220 ? -2.170 0.029 -17.581 1.00 97.12 220 LEU A C 1
ATOM 1854 O O . LEU A 1 220 ? -1.258 -0.013 -18.403 1.00 97.12 220 LEU A O 1
ATOM 1858 N N . GLN A 1 221 ? -3.449 -0.101 -17.940 1.00 96.56 221 GLN A N 1
ATOM 1859 C CA . GLN A 1 221 ? -3.853 -0.332 -19.331 1.00 96.56 221 GLN A CA 1
ATOM 1860 C C . GLN A 1 221 ? -3.454 0.825 -20.252 1.00 96.56 221 GLN A C 1
ATOM 1862 O O . GLN A 1 221 ? -3.011 0.597 -21.381 1.00 96.56 221 GLN A O 1
ATOM 1867 N N . HIS A 1 222 ? -3.546 2.067 -19.767 1.00 95.75 222 HIS A N 1
ATOM 1868 C CA . HIS A 1 222 ? -3.080 3.241 -20.503 1.00 95.75 222 HIS A CA 1
ATOM 1869 C C . HIS A 1 222 ? -1.575 3.186 -20.765 1.00 95.75 222 HIS A C 1
ATOM 1871 O O . HIS A 1 222 ? -1.152 3.423 -21.897 1.00 95.75 222 HIS A O 1
ATOM 1877 N N . PHE A 1 223 ? -0.780 2.818 -19.756 1.00 95.44 223 PHE A N 1
ATOM 1878 C CA . PHE A 1 223 ? 0.661 2.620 -19.901 1.00 95.44 223 PHE A CA 1
ATOM 1879 C C . PHE A 1 223 ? 0.985 1.537 -20.934 1.00 95.44 223 PHE A C 1
ATOM 1881 O O . PHE A 1 223 ? 1.746 1.802 -21.864 1.00 95.44 223 PHE A O 1
ATOM 1888 N N . ILE A 1 224 ? 0.369 0.356 -20.826 1.00 96.38 224 ILE A N 1
ATOM 1889 C CA . ILE A 1 224 ? 0.598 -0.753 -21.765 1.00 96.38 224 ILE A CA 1
ATOM 1890 C C . ILE A 1 224 ? 0.243 -0.355 -23.202 1.00 96.38 224 ILE A C 1
ATOM 1892 O O . ILE A 1 224 ? 1.004 -0.638 -24.124 1.00 96.38 224 ILE A O 1
ATOM 1896 N N . SER A 1 225 ? -0.868 0.357 -23.388 1.00 94.88 225 SER A N 1
ATOM 1897 C CA . SER A 1 225 ? -1.369 0.709 -24.721 1.00 94.88 225 SER A CA 1
ATOM 1898 C C . SER A 1 225 ? -0.594 1.851 -25.388 1.00 94.88 225 SER A C 1
ATOM 1900 O O . SER A 1 225 ? -0.440 1.848 -26.606 1.00 94.88 225 SER A O 1
ATOM 1902 N N . HIS A 1 226 ? -0.109 2.833 -24.618 1.00 92.81 226 HIS A N 1
ATOM 1903 C CA . HIS A 1 226 ? 0.434 4.078 -25.184 1.00 92.81 226 HIS A CA 1
ATOM 1904 C C . HIS A 1 226 ? 1.928 4.297 -24.932 1.00 92.81 226 HIS A C 1
ATOM 1906 O O . HIS A 1 226 ? 2.572 5.015 -25.699 1.00 92.81 226 HIS A O 1
ATOM 1912 N N . HIS A 1 227 ? 2.487 3.711 -23.872 1.00 91.69 227 HIS A N 1
ATOM 1913 C CA . HIS A 1 227 ? 3.832 4.043 -23.392 1.00 91.69 227 HIS A CA 1
ATOM 1914 C C . HIS A 1 227 ? 4.787 2.846 -23.403 1.00 91.69 227 HIS A C 1
ATOM 1916 O O . HIS A 1 227 ? 5.958 3.019 -23.735 1.00 91.69 227 HIS A O 1
ATOM 1922 N N . PHE A 1 228 ? 4.306 1.636 -23.110 1.00 94.50 228 PHE A N 1
ATOM 1923 C CA . PHE A 1 228 ? 5.151 0.457 -22.898 1.00 94.50 228 PHE A CA 1
ATOM 1924 C C . PHE A 1 228 ? 6.075 0.143 -24.080 1.00 94.50 228 PHE A C 1
ATOM 1926 O O . PHE A 1 228 ? 7.267 -0.072 -23.885 1.00 94.50 228 PHE A O 1
ATOM 1933 N N . ALA A 1 229 ? 5.568 0.223 -25.315 1.00 92.31 229 ALA A N 1
ATOM 1934 C CA . ALA A 1 229 ? 6.356 -0.053 -26.521 1.00 92.31 229 ALA A CA 1
ATOM 1935 C C . ALA A 1 229 ? 7.572 0.879 -26.704 1.00 92.31 229 ALA A C 1
ATOM 1937 O O . ALA A 1 229 ? 8.507 0.537 -27.422 1.00 92.31 229 ALA A O 1
ATOM 1938 N N . LYS A 1 230 ? 7.556 2.064 -26.082 1.00 89.50 230 LYS A N 1
ATOM 1939 C CA . LYS A 1 230 ? 8.626 3.069 -26.158 1.00 89.50 230 LYS A CA 1
ATOM 1940 C C . LYS A 1 230 ? 9.264 3.353 -24.799 1.00 89.50 230 LYS A C 1
ATOM 1942 O O . LYS A 1 230 ? 10.027 4.307 -24.698 1.00 89.50 230 LYS A O 1
ATOM 1947 N N . PHE A 1 231 ? 8.950 2.547 -23.782 1.00 92.38 231 PHE A N 1
ATOM 1948 C CA . PHE A 1 231 ? 9.436 2.749 -22.422 1.00 92.38 231 PHE A CA 1
ATOM 1949 C C . PHE A 1 231 ? 10.964 2.702 -22.373 1.00 92.38 231 PHE A C 1
ATOM 1951 O O . PHE A 1 231 ? 11.575 3.682 -21.976 1.00 92.38 231 PHE A O 1
ATOM 1958 N N . GLY A 1 232 ? 11.563 1.609 -22.863 1.00 92.62 232 GLY A N 1
ATOM 1959 C CA . GLY A 1 232 ? 13.013 1.410 -22.829 1.00 92.62 232 GLY A CA 1
ATOM 1960 C C . GLY A 1 232 ? 13.790 2.546 -23.496 1.00 92.62 232 GLY A C 1
ATOM 1961 O O . GLY A 1 232 ? 14.496 3.263 -22.799 1.00 92.62 232 GLY A O 1
ATOM 1962 N N . PRO A 1 233 ? 13.628 2.796 -24.811 1.00 90.81 233 PRO A N 1
ATOM 1963 C CA . PRO A 1 233 ? 14.451 3.769 -25.531 1.00 90.81 233 PRO A CA 1
ATOM 1964 C C . PRO A 1 233 ? 14.528 5.171 -24.913 1.00 90.81 233 PRO A C 1
ATOM 1966 O O . PRO A 1 233 ? 15.530 5.845 -25.122 1.00 90.81 233 PRO A O 1
ATOM 1969 N N . TYR A 1 234 ? 13.497 5.610 -24.185 1.00 90.06 234 TYR A N 1
ATOM 1970 C CA . TYR A 1 234 ? 13.402 6.956 -23.613 1.00 90.06 234 TYR A CA 1
ATOM 1971 C C . TYR A 1 234 ? 13.368 6.970 -22.079 1.00 90.06 234 TYR A C 1
ATOM 1973 O O . TYR A 1 234 ? 12.956 7.974 -21.504 1.00 90.06 234 TYR A O 1
ATOM 1981 N N . GLU A 1 235 ? 13.770 5.884 -21.416 1.00 91.75 235 GLU A N 1
ATOM 1982 C CA . GLU A 1 235 ? 13.728 5.759 -19.951 1.00 91.75 235 GLU A CA 1
ATOM 1983 C C . GLU A 1 235 ? 14.541 6.864 -19.251 1.00 91.75 235 GLU A C 1
ATOM 1985 O O . GLU A 1 235 ? 14.074 7.441 -18.270 1.00 91.75 235 GLU A O 1
ATOM 1990 N N . ASP A 1 236 ? 15.697 7.226 -19.822 1.00 89.81 236 ASP A N 1
ATOM 1991 C CA . ASP A 1 236 ? 16.607 8.263 -19.308 1.00 89.81 236 ASP A CA 1
ATOM 1992 C C . ASP A 1 236 ? 16.370 9.669 -19.910 1.00 89.81 236 ASP A C 1
ATOM 1994 O O . ASP A 1 236 ? 17.143 10.601 -19.662 1.00 89.81 236 ASP A O 1
ATOM 1998 N N . ALA A 1 237 ? 15.340 9.852 -20.745 1.00 88.06 237 ALA A N 1
ATOM 1999 C CA . ALA A 1 237 ? 15.061 11.144 -21.375 1.00 88.06 237 ALA A CA 1
ATOM 2000 C C . ALA A 1 237 ? 14.488 12.165 -20.366 1.00 88.06 237 ALA A C 1
ATOM 2002 O O . ALA A 1 237 ? 13.635 11.827 -19.546 1.00 88.06 237 ALA A O 1
ATOM 2003 N N . MET A 1 238 ? 14.919 13.432 -20.466 1.00 80.69 238 MET A N 1
ATOM 2004 C CA . MET A 1 238 ? 14.429 14.574 -19.669 1.00 80.69 238 MET A CA 1
ATOM 2005 C C . MET A 1 238 ? 13.747 15.630 -20.536 1.00 80.69 238 MET A C 1
ATOM 2007 O O . MET A 1 238 ? 14.207 15.835 -21.685 1.00 80.69 238 MET A O 1
#

Secondary structure (DSSP, 8-state):
----EEEE--TT---TTSTTGGG--TTTEEEEEEEETHHHHSS---HHHHHHHHHHHHHHHHHHHHTT-EEEEEEESSHHHHHHHHHHH-TT-EEEEEPPSSHHHHHHHHHTTPEEEP-TTSSS-HHHHHHHHHH-SS--HHHHHHHHHHHHTTTEETTEETTS-S--GGGS-PPPPTT--PPPPPP----HHHHHHHHHHT----SSS--SHHHHHHHHHHHHHHTGGGTGGGTT--

Sequence (238 aa):
MVKKRTLYIPFDHLHRDYGILRTANVDSDHILMVESERMRSGRNWHPERLFFLISSARHFAEELRAEGFSVEYLKSPTTREGILEFQRKSPTHSLHATRQSSFRLQQTLDDLGFECVENDFFLTSRERFEEWAKSQKSYVMENFYREQRRYFDILMDNGKPIGGAWNFDKENRLPPPKNYKWPEYRGFERDEIDSEVAAELGIPLKFTWATTRADAHKQLQHFISHHFAKFGPYEDAM

Nearest PDB structures (foldseek):
  5kcm-assembly2_B  TM=9.335E-01  e=3.998E-18  Agrobacterium fabrum str. C58
  3zxs-assembly2_B  TM=9.246E-01  e=2.584E-17  Cereibacter sphaeroides 2.4.1
  6dd6-assembly1_A  TM=9.227E-01  e=3.313E-17  Agrobacterium tumefaciens
  3zxs-assembly3_C  TM=9.286E-01  e=1.302E-16  Cereibacter sphaeroides 2.4.1
  5lfa-assembly1_A  TM=8.604E-01  e=7.437E-17  Agrobacterium fabrum str. C58

Foldseek 3Di:
DPAQEEEEDELVRLDCCFFPNVPDDLVGHAYEYEDAVCVVVVDPDDLVVQLLSQLLVVQSQVVSVVVRHHYDYYYYNDPLVSVVVVCVVRVRHAAEYAQDPDPVVNVSCVVVRYDHDYGPPDPAGPVRVVVVVVPDPDDDVLVVQLVSCQVVVPCDDPSAHPVRDSDDLVQQAAEDDVPDDADDQDFADDDPSSVVSCVVSVHDDDRHDDSYPVVVVVNVVCCVVGPVVPCRNCVVYD

Solvent-accessible surface area (backbone atoms only — not comparable to full-atom values): 14000 Å² total; per-residue (Å²): 129,87,63,42,43,31,39,50,49,58,71,89,60,86,45,70,78,39,43,53,42,51,77,61,46,52,92,63,38,33,38,39,32,58,53,31,50,42,70,72,71,70,51,96,65,59,65,70,59,53,43,48,42,52,31,26,40,52,48,48,50,50,52,43,40,74,71,54,33,51,66,49,77,38,78,26,67,36,52,68,58,34,52,52,51,47,42,71,79,43,72,65,50,43,45,31,24,37,48,57,93,47,68,70,58,36,52,53,39,54,78,70,62,41,50,64,43,72,50,61,89,44,96,69,43,70,70,57,48,51,57,53,54,74,73,47,94,66,97,50,68,68,63,53,51,54,52,49,30,65,73,72,54,54,67,50,51,95,92,38,46,54,92,80,46,94,75,66,71,87,63,21,66,39,72,74,61,88,89,62,80,74,79,80,81,71,66,42,91,80,55,70,63,47,51,52,44,25,59,78,69,74,48,83,89,73,38,67,71,59,44,44,72,70,45,44,50,52,50,51,51,50,39,60,75,75,40,52,92,54,39,54,41,40,65,72,44,131

Radius of gyration: 21.62 Å; Cα contacts (8 Å, |Δi|>4): 274; chains: 1; bounding box: 50×46×57 Å

pLDDT: mean 94.84, std 5.62, range [53.06, 98.88]

Mean predicted aligned error: 4.12 Å